Protein AF-A0A7S1KGS0-F1 (afdb_monomer)

Organism: NCBI:txid1169539

InterPro domains:
  IPR005720 Dihydroorotate dehydrogenase, catalytic [PF01180] (182-251)
  IPR013785 Aldolase-type TIM barrel [G3DSA:3.20.20.70] (129-252)
  IPR050074 Dihydroorotate dehydrogenase [PTHR48109] (112-251)

Sequence (252 aa):
SVPPTAAWRTQRRLIATTTVTSADHEWQNKSAMRLGACQWAVLHRHCQIQIRPFSSPPSPPRSPASAQYSPLPRDAVAAMMGPEGLPDKEALEQMEQRARRMSNVWVNRILGLAVGFFSVYTFSTLRDVNSPLYPFVTQMLQKVDPETAHDIVMWAAAHDLLPEDLDKDDPAARVALADGQLRLPNPVGLAAGFDKNAEGPLSFLKMGFGFVEVGSVCPEPQSGNPTPRIFRLGEDAAIVNRCGFNSDGIAK

Mean predicted aligned error: 17.09 Å

Structure (mmCIF, N/CA/C/O backbone):
data_AF-A0A7S1KGS0-F1
#
_entry.id   AF-A0A7S1KGS0-F1
#
loop_
_atom_site.group_PDB
_atom_site.id
_atom_site.type_symbol
_atom_site.label_atom_id
_atom_site.label_alt_id
_atom_site.label_comp_id
_atom_site.label_asym_id
_atom_site.label_entity_id
_atom_site.label_seq_id
_atom_site.pdbx_PDB_ins_code
_atom_site.Cartn_x
_atom_site.Cartn_y
_atom_site.Cartn_z
_atom_site.occupancy
_atom_site.B_iso_or_equiv
_atom_site.auth_seq_id
_atom_site.auth_comp_id
_atom_site.auth_asym_id
_atom_site.auth_atom_id
_atom_site.pdbx_PDB_model_num
ATOM 1 N N . SER A 1 1 ? -1.020 -48.254 5.093 1.00 42.81 1 SER A N 1
ATOM 2 C CA . SER A 1 1 ? 0.435 -48.126 5.309 1.00 42.81 1 SER A CA 1
ATOM 3 C C . SER A 1 1 ? 1.043 -47.272 4.204 1.00 42.81 1 SER A C 1
ATOM 5 O O . SER A 1 1 ? 1.470 -47.795 3.188 1.00 42.81 1 SER A O 1
ATOM 7 N N . VAL A 1 2 ? 1.040 -45.951 4.405 1.00 34.53 2 VAL A N 1
ATOM 8 C CA . VAL A 1 2 ? 1.815 -44.926 3.676 1.00 34.53 2 VAL A CA 1
ATOM 9 C C . VAL A 1 2 ? 2.061 -43.813 4.714 1.00 34.53 2 VAL A C 1
ATOM 11 O O . VAL A 1 2 ? 1.102 -43.458 5.404 1.00 34.53 2 VAL A O 1
ATOM 14 N N . PRO A 1 3 ? 3.298 -43.337 4.944 1.00 38.91 3 PRO A N 1
ATOM 15 C CA . PRO A 1 3 ? 3.599 -42.423 6.050 1.00 38.91 3 PRO A CA 1
ATOM 16 C C . PRO A 1 3 ? 3.188 -40.974 5.724 1.00 38.91 3 PRO A C 1
ATOM 18 O O . PRO A 1 3 ? 3.262 -40.578 4.560 1.00 38.91 3 PRO A O 1
ATOM 21 N N . PRO A 1 4 ? 2.803 -40.150 6.719 1.00 36.25 4 PRO A N 1
ATOM 22 C CA . PRO A 1 4 ? 2.549 -38.735 6.495 1.00 36.25 4 PRO A CA 1
ATOM 23 C C . PRO A 1 4 ? 3.885 -37.984 6.444 1.00 36.25 4 PRO A C 1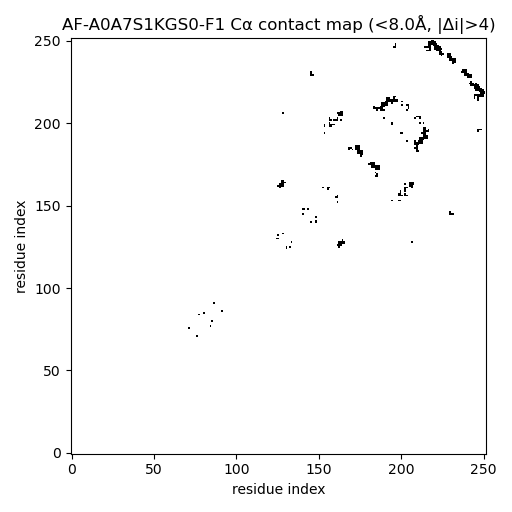
ATOM 25 O O . PRO A 1 4 ? 4.611 -37.886 7.434 1.00 36.25 4 PRO A O 1
ATOM 28 N N . THR A 1 5 ? 4.228 -37.466 5.268 1.00 37.94 5 THR A N 1
ATOM 29 C CA . THR A 1 5 ? 5.364 -36.564 5.080 1.00 37.94 5 THR A CA 1
ATOM 30 C C . THR A 1 5 ? 5.124 -35.250 5.813 1.00 37.94 5 THR A C 1
ATOM 32 O O . THR A 1 5 ? 4.085 -34.605 5.676 1.00 37.94 5 THR A O 1
ATOM 35 N N . ALA A 1 6 ? 6.127 -34.873 6.598 1.00 38.88 6 ALA A N 1
ATOM 36 C CA . ALA A 1 6 ? 6.223 -33.631 7.333 1.00 38.88 6 ALA A CA 1
ATOM 37 C C . ALA A 1 6 ? 6.133 -32.414 6.397 1.00 38.88 6 ALA A C 1
ATOM 39 O O . ALA A 1 6 ? 7.072 -32.118 5.666 1.00 38.88 6 ALA A O 1
ATOM 40 N N . ALA A 1 7 ? 5.014 -31.693 6.460 1.00 32.78 7 ALA A N 1
ATOM 41 C CA . ALA A 1 7 ? 4.847 -30.370 5.858 1.00 32.78 7 ALA A CA 1
ATOM 42 C C . ALA A 1 7 ? 3.856 -29.517 6.674 1.00 32.78 7 ALA A C 1
ATOM 44 O O . ALA A 1 7 ? 2.963 -28.882 6.136 1.00 32.78 7 ALA A O 1
ATOM 45 N N . TRP A 1 8 ? 4.004 -29.525 8.003 1.00 30.36 8 TRP A N 1
ATOM 46 C CA . TRP A 1 8 ? 3.298 -28.617 8.915 1.00 30.36 8 TRP A CA 1
ATOM 47 C C . TRP A 1 8 ? 4.277 -28.093 9.968 1.00 30.36 8 TRP A C 1
ATOM 49 O O . TRP A 1 8 ? 4.266 -28.499 11.127 1.00 30.36 8 TRP A O 1
ATOM 59 N N . ARG A 1 9 ? 5.190 -27.216 9.541 1.00 33.34 9 ARG A N 1
ATOM 60 C CA . ARG A 1 9 ? 6.019 -26.385 10.427 1.00 33.34 9 ARG A CA 1
ATOM 61 C C . ARG A 1 9 ? 6.257 -25.016 9.808 1.00 33.34 9 ARG A C 1
ATOM 63 O O . ARG A 1 9 ? 7.388 -24.648 9.519 1.00 33.34 9 ARG A O 1
ATOM 70 N N . THR A 1 10 ? 5.194 -24.239 9.645 1.00 31.94 10 THR A N 1
ATOM 71 C CA . THR A 1 10 ? 5.288 -22.775 9.736 1.00 31.94 10 THR A CA 1
ATOM 72 C C . THR A 1 10 ? 3.906 -22.234 10.085 1.00 31.94 10 THR A C 1
ATOM 74 O O . THR A 1 10 ? 3.081 -21.963 9.226 1.00 31.94 10 THR A O 1
ATOM 77 N N . GLN A 1 11 ? 3.616 -22.150 11.380 1.00 33.09 11 GLN A N 1
ATOM 78 C CA . GLN A 1 11 ? 2.471 -21.409 11.897 1.00 33.09 11 GLN A CA 1
ATOM 79 C C . GLN A 1 11 ? 3.002 -20.385 12.903 1.00 33.09 11 GLN A C 1
ATOM 81 O O . GLN A 1 11 ? 3.918 -20.701 13.662 1.00 33.09 11 GLN A O 1
ATOM 86 N N . ARG A 1 12 ? 2.324 -19.230 12.950 1.00 31.30 12 ARG A N 1
ATOM 87 C CA . ARG A 1 12 ? 2.366 -18.152 13.960 1.00 31.30 12 ARG A CA 1
ATOM 88 C C . ARG A 1 12 ? 3.246 -16.937 13.640 1.00 31.30 12 ARG A C 1
ATOM 90 O O . ARG A 1 12 ? 4.349 -16.794 14.150 1.00 31.30 12 ARG A O 1
ATOM 97 N N . ARG A 1 13 ? 2.637 -15.976 12.943 1.00 30.59 13 ARG A N 1
ATOM 98 C CA . ARG A 1 13 ? 2.479 -14.591 13.433 1.00 30.59 13 ARG A CA 1
ATOM 99 C C . ARG A 1 13 ? 1.118 -14.067 12.964 1.00 30.59 13 ARG A C 1
ATOM 101 O O . ARG A 1 13 ? 1.009 -13.313 12.011 1.00 30.59 13 ARG A O 1
ATOM 108 N N . LEU A 1 14 ? 0.071 -14.562 13.620 1.00 31.69 14 LEU A N 1
ATOM 109 C CA . LEU A 1 14 ? -1.228 -13.897 13.667 1.00 31.69 14 LEU A CA 1
ATOM 110 C C . LEU A 1 14 ? -1.127 -12.861 14.786 1.00 31.69 14 LEU A C 1
ATOM 112 O O . LEU A 1 14 ? -0.816 -13.220 15.923 1.00 31.69 14 LEU A O 1
ATOM 116 N N . ILE A 1 15 ? -1.333 -11.591 14.449 1.00 32.75 15 ILE A N 1
ATOM 117 C CA . ILE A 1 15 ? -1.472 -10.506 15.419 1.00 32.75 15 ILE A CA 1
ATOM 118 C C . ILE A 1 15 ? -2.832 -10.708 16.088 1.00 32.75 15 ILE A C 1
ATOM 120 O O . ILE A 1 15 ? -3.870 -10.342 15.548 1.00 32.75 15 ILE A O 1
ATOM 124 N N . ALA A 1 16 ? -2.822 -11.376 17.238 1.00 27.53 16 ALA A N 1
ATOM 125 C CA . ALA A 1 16 ? -3.945 -11.395 18.157 1.00 27.53 16 ALA A CA 1
ATOM 126 C C . ALA A 1 16 ? -3.739 -10.255 19.156 1.00 27.53 16 ALA A C 1
ATOM 128 O O . ALA A 1 16 ? -2.865 -10.324 20.020 1.00 27.53 16 ALA A O 1
ATOM 129 N N . THR A 1 17 ? -4.543 -9.202 19.038 1.00 32.47 17 THR A N 1
ATOM 130 C CA . THR A 1 17 ? -4.675 -8.167 20.063 1.00 32.47 17 THR A CA 1
ATOM 131 C C . THR A 1 17 ? -5.255 -8.824 21.312 1.00 32.47 17 THR A C 1
ATOM 133 O O . THR A 1 17 ? -6.442 -9.128 21.358 1.00 32.47 17 THR A O 1
ATOM 136 N N . THR A 1 18 ? -4.419 -9.105 22.311 1.00 29.14 18 THR A N 1
ATOM 137 C CA . THR A 1 18 ? -4.881 -9.566 23.627 1.00 29.14 18 THR A CA 1
ATOM 138 C C . THR A 1 18 ? -4.173 -8.751 24.697 1.00 29.14 18 THR A C 1
ATOM 140 O O . THR A 1 18 ? -2.962 -8.840 24.870 1.00 29.14 18 THR A O 1
ATOM 143 N N . THR A 1 19 ? -4.941 -7.925 25.399 1.00 29.73 19 THR A N 1
ATOM 144 C CA . THR A 1 19 ? -4.549 -7.285 26.655 1.00 29.73 19 THR A CA 1
ATOM 145 C C . THR A 1 19 ? -4.322 -8.360 27.714 1.00 29.73 19 THR A C 1
ATOM 147 O O . THR A 1 19 ? -5.275 -9.047 28.079 1.00 29.73 19 THR A O 1
ATOM 150 N N . VAL A 1 20 ? -3.097 -8.491 28.230 1.00 28.17 20 VAL A N 1
ATOM 151 C CA . VAL A 1 20 ? -2.822 -9.255 29.455 1.00 28.17 20 VAL A CA 1
ATOM 152 C C . VAL A 1 20 ? -1.882 -8.461 30.361 1.00 28.17 20 VAL A C 1
ATOM 154 O O . VAL A 1 20 ? -0.786 -8.060 29.980 1.00 28.17 20 VAL A O 1
ATOM 157 N N . THR A 1 21 ? -2.391 -8.223 31.563 1.00 26.38 21 THR A N 1
ATOM 158 C CA . THR A 1 21 ? -1.764 -7.672 32.762 1.00 26.38 21 THR A CA 1
ATOM 159 C C . THR A 1 21 ? -0.657 -8.573 33.318 1.00 26.38 21 THR A C 1
ATOM 161 O O . THR A 1 21 ? -0.764 -9.791 33.256 1.00 26.38 21 THR A O 1
ATOM 164 N N . SER A 1 22 ? 0.362 -7.927 33.893 1.00 27.50 22 SER A N 1
ATOM 165 C CA . SER A 1 22 ? 1.452 -8.431 34.750 1.00 27.50 22 SER A CA 1
ATOM 166 C C . SER A 1 22 ? 1.415 -9.899 35.209 1.00 27.50 22 SER A C 1
ATOM 168 O O . SER A 1 22 ? 0.473 -10.296 35.892 1.00 27.50 22 SER A O 1
ATOM 170 N N . ALA A 1 23 ? 2.517 -10.625 34.993 1.00 27.97 23 ALA A N 1
ATOM 171 C CA . ALA A 1 23 ? 3.374 -11.186 36.053 1.00 27.97 23 ALA A CA 1
ATOM 172 C C . ALA A 1 23 ? 4.388 -12.199 35.479 1.00 27.97 23 ALA A C 1
ATOM 174 O O . ALA A 1 23 ? 4.046 -13.045 34.662 1.00 27.97 23 ALA A O 1
ATOM 175 N N . ASP A 1 24 ? 5.615 -12.074 35.984 1.00 29.17 24 ASP A N 1
ATOM 176 C CA . ASP A 1 24 ? 6.603 -13.116 36.277 1.00 29.17 24 ASP A CA 1
ATOM 177 C C . ASP A 1 24 ? 7.301 -13.919 35.161 1.00 29.17 24 ASP A C 1
ATOM 179 O O . ASP A 1 24 ? 6.794 -14.868 34.576 1.00 29.17 24 ASP A O 1
ATOM 183 N N . HIS A 1 25 ? 8.569 -13.523 34.996 1.00 28.36 25 HIS A N 1
ATOM 184 C CA . HIS A 1 25 ? 9.787 -14.328 35.141 1.00 28.36 25 HIS A CA 1
ATOM 185 C C . HIS A 1 25 ? 10.006 -15.606 34.301 1.00 28.36 25 HIS A C 1
ATOM 187 O O . HIS A 1 25 ? 9.312 -16.608 34.394 1.00 28.36 25 HIS A O 1
ATOM 193 N N . GLU A 1 26 ? 11.189 -15.582 33.671 1.00 28.91 26 GLU A N 1
ATOM 194 C CA . GLU A 1 26 ? 12.114 -16.714 33.539 1.00 28.91 26 GLU A CA 1
ATOM 195 C C . GLU A 1 26 ? 11.896 -17.684 32.366 1.00 28.91 26 GLU A C 1
ATOM 197 O O . GLU A 1 26 ? 11.358 -18.778 32.493 1.00 28.91 26 GLU A O 1
ATOM 202 N N . TRP A 1 27 ? 12.506 -17.340 31.225 1.00 27.16 27 TRP A N 1
ATOM 203 C CA . TRP A 1 27 ? 13.186 -18.352 30.414 1.00 27.16 27 TRP A CA 1
ATOM 204 C C . TRP A 1 27 ? 14.381 -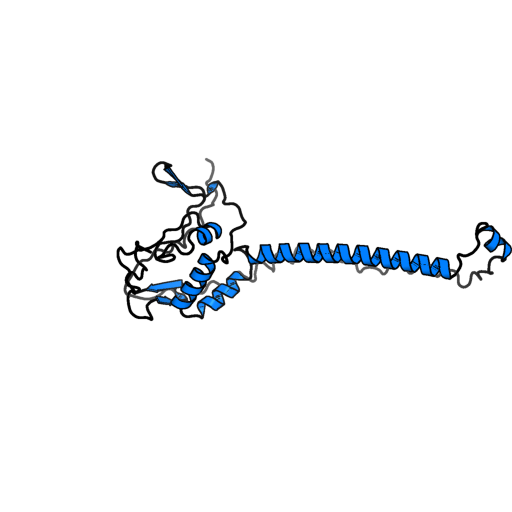17.764 29.656 1.00 27.16 27 TRP A C 1
ATOM 206 O O . TRP A 1 27 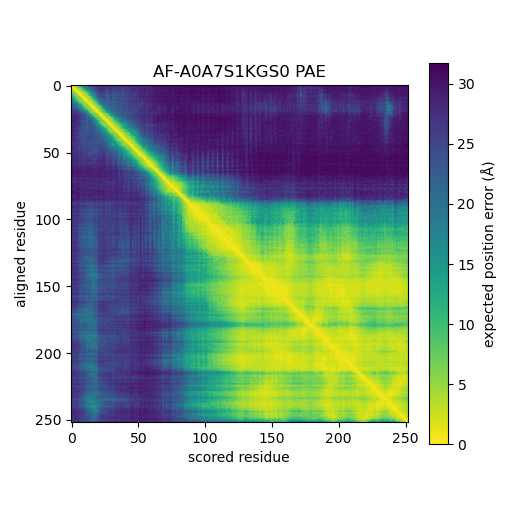? 14.263 -17.159 28.591 1.00 27.16 27 TRP A O 1
ATOM 216 N N . GLN A 1 28 ? 15.572 -17.952 30.224 1.00 30.45 28 GLN A N 1
ATOM 217 C CA . GLN A 1 28 ? 16.818 -17.890 29.471 1.00 30.45 28 GLN A CA 1
ATOM 218 C C . GLN A 1 28 ? 16.893 -19.114 28.550 1.00 30.45 28 GLN A C 1
ATOM 220 O O . GLN A 1 28 ? 16.885 -20.233 29.053 1.00 30.45 28 GLN A O 1
ATOM 225 N N . ASN A 1 29 ? 17.139 -18.933 27.247 1.00 30.59 29 ASN A N 1
ATOM 226 C CA . ASN A 1 29 ? 18.264 -19.660 26.662 1.00 30.59 29 ASN A CA 1
ATOM 227 C C . ASN A 1 29 ? 18.831 -19.043 25.381 1.00 30.59 29 ASN A C 1
ATOM 229 O O . ASN A 1 29 ? 18.153 -18.783 24.390 1.00 30.59 29 ASN A O 1
ATOM 233 N N . LYS A 1 30 ? 20.153 -18.904 25.430 1.00 35.22 30 LYS A N 1
ATOM 234 C CA . LYS A 1 30 ? 21.081 -18.615 24.346 1.00 35.22 30 LYS A CA 1
ATOM 235 C C . LYS A 1 30 ? 21.021 -19.750 23.325 1.00 35.22 30 LYS A C 1
ATOM 237 O O . LYS A 1 30 ? 21.516 -20.832 23.614 1.00 35.22 30 LYS A O 1
ATOM 242 N N . SER A 1 31 ? 20.475 -19.524 22.129 1.00 33.19 31 SER A N 1
ATOM 243 C CA . SER A 1 31 ? 20.636 -20.429 20.971 1.00 33.19 31 SER A CA 1
ATOM 244 C C . SER A 1 31 ? 20.229 -19.752 19.651 1.00 33.19 31 SER A C 1
ATOM 246 O O . SER A 1 31 ? 19.291 -20.183 18.996 1.00 33.19 31 SER A O 1
ATOM 248 N N . ALA A 1 32 ? 20.915 -18.680 19.235 1.00 33.03 32 ALA A N 1
ATOM 249 C CA . ALA A 1 32 ? 20.709 -18.116 17.885 1.00 33.03 32 ALA A CA 1
ATOM 250 C C . ALA A 1 32 ? 21.966 -17.524 17.216 1.00 33.03 32 ALA A C 1
ATOM 252 O O . ALA A 1 32 ? 21.897 -17.007 16.108 1.00 33.03 32 ALA A O 1
ATOM 253 N N . MET A 1 33 ? 23.145 -17.667 17.826 1.00 33.75 33 MET A N 1
ATOM 254 C CA . MET A 1 33 ? 24.430 -17.337 17.198 1.00 33.75 33 MET A CA 1
ATOM 255 C C . MET A 1 33 ? 25.282 -18.601 17.092 1.00 33.75 33 MET A C 1
ATOM 257 O O . MET A 1 33 ? 26.237 -18.772 17.839 1.00 33.75 33 MET A O 1
ATOM 261 N N . ARG A 1 34 ? 24.888 -19.541 16.223 1.00 34.88 34 ARG A N 1
ATOM 262 C CA . ARG A 1 34 ? 25.750 -20.668 15.791 1.00 34.88 34 ARG A CA 1
ATOM 263 C C . ARG A 1 34 ? 25.288 -21.411 14.530 1.00 34.88 34 ARG A C 1
ATOM 265 O O . ARG A 1 34 ? 25.963 -22.346 14.120 1.00 34.88 34 ARG A O 1
ATOM 272 N N . LEU A 1 35 ? 24.210 -20.976 13.867 1.00 37.50 35 LEU A N 1
ATOM 273 C CA . LEU A 1 35 ? 23.725 -21.599 12.623 1.00 37.50 35 LEU A CA 1
ATOM 274 C C . LEU A 1 35 ? 24.059 -20.814 11.340 1.00 37.50 35 LEU A C 1
ATOM 276 O O . LEU A 1 35 ? 23.904 -21.352 10.253 1.00 37.50 35 LEU A O 1
ATOM 280 N N . GLY A 1 36 ? 24.616 -19.600 11.440 1.00 33.88 36 GLY A N 1
ATOM 281 C CA . GLY A 1 36 ? 25.060 -18.819 10.272 1.00 33.88 36 GLY A CA 1
ATOM 282 C C . GLY A 1 36 ? 26.456 -19.172 9.733 1.00 33.88 36 GLY A C 1
ATOM 283 O O . GLY A 1 36 ? 26.812 -18.741 8.644 1.00 33.88 36 GLY A O 1
ATOM 284 N N . ALA A 1 37 ? 27.252 -19.962 10.465 1.00 38.12 37 ALA A N 1
ATOM 285 C CA . ALA A 1 37 ? 28.649 -20.248 10.107 1.00 38.12 37 ALA A CA 1
ATOM 286 C C . ALA A 1 37 ? 28.901 -21.679 9.587 1.00 38.12 37 ALA A C 1
ATOM 288 O O . ALA A 1 37 ? 29.982 -21.958 9.077 1.00 38.12 37 ALA A O 1
ATOM 289 N N . CYS A 1 38 ? 27.926 -22.594 9.676 1.00 35.03 38 CYS A N 1
ATOM 290 C CA . CYS A 1 38 ? 28.106 -23.985 9.227 1.00 35.03 38 CYS A CA 1
ATOM 291 C C . CYS A 1 38 ? 27.598 -24.266 7.803 1.00 35.03 38 CYS A C 1
ATOM 293 O O . CYS A 1 38 ? 28.002 -25.268 7.218 1.00 35.03 38 CYS A O 1
ATOM 295 N N . GLN A 1 39 ? 26.804 -23.378 7.191 1.00 33.66 39 GLN A N 1
ATOM 296 C CA . GLN A 1 39 ? 26.341 -23.571 5.807 1.00 33.66 39 GLN A CA 1
ATOM 297 C C . GLN A 1 39 ? 27.407 -23.201 4.753 1.00 33.66 39 GLN A C 1
ATOM 299 O O . GLN A 1 39 ? 27.341 -23.671 3.622 1.00 33.66 39 GLN A O 1
ATOM 304 N N . TRP A 1 40 ? 28.424 -22.412 5.124 1.00 31.38 40 TRP A N 1
ATOM 305 C CA . TRP A 1 40 ? 29.518 -22.009 4.225 1.00 31.38 40 TRP A CA 1
ATOM 306 C C . TRP A 1 40 ? 30.712 -22.985 4.231 1.00 31.38 40 TRP A C 1
ATOM 308 O O . TRP A 1 40 ? 31.498 -23.018 3.288 1.00 31.38 40 TRP A O 1
ATOM 318 N N . ALA A 1 41 ? 30.836 -23.833 5.259 1.00 37.44 41 ALA A N 1
ATOM 319 C CA . ALA A 1 41 ? 31.976 -24.744 5.422 1.00 37.44 41 ALA A CA 1
ATOM 320 C C . ALA A 1 41 ? 31.807 -26.111 4.723 1.00 37.44 41 ALA A C 1
ATOM 322 O O . ALA A 1 41 ? 32.794 -26.816 4.511 1.00 37.44 41 ALA A O 1
ATOM 323 N N . VAL A 1 42 ? 30.583 -26.494 4.336 1.00 39.47 42 VAL A N 1
ATOM 324 C CA . VAL A 1 42 ? 30.305 -27.802 3.705 1.00 39.47 42 VAL A CA 1
ATOM 325 C C . VAL A 1 42 ? 30.390 -27.745 2.173 1.00 39.47 42 VAL A C 1
ATOM 327 O O . VAL A 1 42 ? 30.737 -28.745 1.548 1.00 39.47 42 VAL A O 1
ATOM 330 N N . LEU A 1 43 ? 30.215 -26.571 1.554 1.00 35.31 43 LEU A N 1
ATOM 331 C CA . LEU A 1 43 ? 30.389 -26.416 0.102 1.00 35.31 43 LEU A CA 1
ATOM 332 C C . LEU A 1 43 ? 31.865 -26.319 -0.335 1.00 35.31 43 LEU A C 1
ATOM 334 O O . LEU A 1 43 ? 32.176 -26.488 -1.510 1.00 35.31 43 LEU A O 1
ATOM 338 N N . HIS A 1 44 ? 32.791 -26.099 0.604 1.00 35.84 44 HIS A N 1
ATOM 339 C CA . HIS A 1 44 ? 34.208 -25.865 0.301 1.00 35.84 44 HIS A CA 1
ATOM 340 C C . HIS A 1 44 ? 35.080 -27.136 0.238 1.00 35.84 44 HIS A C 1
ATOM 342 O O . HIS A 1 44 ? 36.277 -27.036 -0.026 1.00 35.84 44 HIS A O 1
ATOM 348 N N . ARG A 1 45 ? 34.521 -28.339 0.467 1.00 38.59 45 ARG A N 1
ATOM 349 C CA . ARG A 1 45 ? 35.293 -29.604 0.525 1.00 38.59 45 ARG A CA 1
ATOM 350 C C . ARG A 1 45 ? 35.130 -30.564 -0.656 1.00 38.59 45 ARG A C 1
ATOM 352 O O . ARG A 1 45 ? 35.781 -31.600 -0.637 1.00 38.59 45 ARG A O 1
ATOM 359 N N . HIS A 1 46 ? 34.319 -30.250 -1.667 1.00 39.78 46 HIS A N 1
ATOM 360 C CA . HIS A 1 46 ? 34.085 -31.169 -2.799 1.00 39.78 46 HIS A CA 1
ATOM 361 C C . HIS A 1 46 ? 34.367 -30.593 -4.192 1.00 39.78 46 HIS A C 1
ATOM 363 O O . HIS A 1 46 ? 34.112 -31.258 -5.188 1.00 39.78 46 HIS A O 1
ATOM 369 N N . CYS A 1 47 ? 34.983 -29.414 -4.280 1.00 38.50 47 CYS A N 1
ATOM 370 C CA . CYS A 1 47 ? 35.461 -28.870 -5.548 1.00 38.50 47 CYS A CA 1
ATOM 371 C C . CYS A 1 47 ? 36.987 -28.713 -5.519 1.00 38.50 47 CYS A C 1
ATOM 373 O O . CYS A 1 47 ? 37.521 -27.614 -5.620 1.00 38.50 47 CYS A O 1
ATOM 375 N N . GLN A 1 48 ? 37.713 -29.827 -5.365 1.00 37.41 48 GLN A N 1
ATOM 376 C CA . GLN A 1 48 ? 39.090 -29.885 -5.861 1.00 37.41 48 GLN A CA 1
ATOM 377 C C . GLN A 1 48 ? 39.045 -30.075 -7.378 1.00 37.41 48 GLN A C 1
ATOM 379 O O . GLN A 1 48 ? 39.358 -31.136 -7.913 1.00 37.41 48 GLN A O 1
ATOM 384 N N . ILE A 1 49 ? 38.649 -29.017 -8.084 1.00 37.44 49 ILE A N 1
ATOM 385 C CA . ILE A 1 49 ? 39.114 -28.835 -9.452 1.00 37.44 49 ILE A CA 1
ATOM 386 C C . ILE A 1 49 ? 40.614 -28.610 -9.306 1.00 37.44 49 ILE A C 1
ATOM 388 O O . ILE A 1 49 ? 41.050 -27.586 -8.779 1.00 37.44 49 ILE A O 1
ATOM 392 N N . GLN A 1 50 ? 41.404 -29.607 -9.699 1.00 37.62 50 GLN A N 1
ATOM 393 C CA . GLN A 1 50 ? 42.830 -29.427 -9.914 1.00 37.62 50 GLN A CA 1
ATOM 394 C C . GLN A 1 50 ? 42.998 -28.304 -10.938 1.00 37.62 50 GLN A C 1
ATOM 396 O O . GLN A 1 50 ? 42.887 -28.522 -12.144 1.00 37.62 50 GLN A O 1
ATOM 401 N N . ILE A 1 51 ? 43.256 -27.092 -10.454 1.00 34.41 51 ILE A N 1
ATOM 402 C CA . ILE A 1 51 ? 43.781 -26.013 -11.275 1.00 34.41 51 ILE A CA 1
ATOM 403 C C . ILE A 1 51 ? 45.190 -26.469 -11.648 1.00 34.41 51 ILE A C 1
ATOM 405 O O . ILE A 1 51 ? 46.148 -26.270 -10.901 1.00 34.41 51 ILE A O 1
ATOM 409 N N . ARG A 1 52 ? 45.317 -27.158 -12.788 1.00 36.50 52 ARG A N 1
ATOM 410 C CA . ARG A 1 52 ? 46.615 -27.284 -13.445 1.00 36.50 52 ARG A CA 1
ATOM 411 C C . ARG A 1 52 ? 47.108 -25.853 -13.670 1.00 36.50 52 ARG A C 1
ATOM 413 O O . ARG A 1 52 ? 46.317 -25.040 -14.157 1.00 36.50 52 ARG A O 1
ATOM 420 N N . PRO A 1 53 ? 48.357 -25.516 -13.311 1.00 39.69 53 PRO A N 1
ATOM 421 C CA . PRO A 1 53 ? 48.900 -24.216 -13.657 1.00 39.69 53 PRO A CA 1
ATOM 422 C C . PRO A 1 53 ? 48.726 -24.050 -15.163 1.00 39.69 53 PRO A C 1
ATOM 424 O O . PRO A 1 53 ? 49.074 -24.949 -15.931 1.00 39.69 53 PRO A O 1
ATOM 427 N N . PHE A 1 54 ? 48.097 -22.948 -15.561 1.00 38.50 54 PHE A N 1
ATOM 428 C CA . PHE A 1 54 ? 47.949 -22.580 -16.957 1.00 38.50 54 PHE A CA 1
ATOM 429 C C . PHE A 1 54 ? 49.367 -22.425 -17.505 1.00 38.50 54 PHE A C 1
ATOM 431 O O . PHE A 1 54 ? 50.029 -21.417 -17.271 1.00 38.50 54 PHE A O 1
ATOM 438 N N . SER A 1 55 ? 49.884 -23.479 -18.137 1.00 49.41 55 SER A N 1
ATOM 439 C CA . SER A 1 55 ? 51.108 -23.403 -18.913 1.00 49.41 55 SER A CA 1
ATOM 440 C C . SER A 1 55 ? 50.867 -22.320 -19.946 1.00 49.41 55 SER A C 1
ATOM 442 O O . SER A 1 55 ? 49.920 -22.429 -20.730 1.00 49.41 55 SER A O 1
ATOM 444 N N . SER A 1 56 ? 51.674 -21.262 -19.888 1.00 47.91 56 SER A N 1
ATOM 445 C CA . SER A 1 56 ? 51.680 -20.173 -20.855 1.00 47.91 56 SER A CA 1
ATOM 446 C C . SER A 1 56 ? 51.512 -20.760 -22.259 1.00 47.91 56 SER A C 1
ATOM 448 O O . SER A 1 56 ? 52.186 -21.754 -22.558 1.00 47.91 56 SER A O 1
ATOM 450 N N . PRO A 1 57 ? 50.634 -20.209 -23.118 1.00 52.31 57 PRO A N 1
ATOM 451 C CA . PRO A 1 57 ? 50.575 -20.673 -24.495 1.00 52.31 57 PRO A CA 1
ATOM 452 C C . PRO A 1 57 ? 51.995 -20.610 -25.075 1.00 52.31 57 PRO A C 1
ATOM 454 O O . PRO A 1 57 ? 52.730 -19.668 -24.746 1.00 52.31 57 PRO A O 1
ATOM 457 N N . PRO A 1 58 ? 52.421 -21.605 -25.876 1.00 56.34 58 PRO A N 1
ATOM 4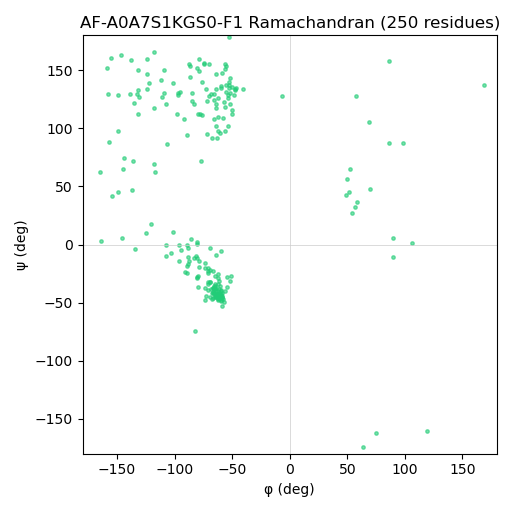58 C CA . PRO A 1 58 ? 53.716 -21.533 -26.527 1.00 56.34 58 PRO A CA 1
ATOM 459 C C . PRO A 1 58 ? 53.786 -20.196 -27.255 1.00 56.34 58 PRO A C 1
ATOM 461 O O . PRO A 1 58 ? 52.839 -19.805 -27.944 1.00 56.34 58 PRO A O 1
ATOM 464 N N . SER A 1 59 ? 54.882 -19.468 -27.045 1.00 54.16 59 SER A N 1
ATOM 465 C CA . SER A 1 59 ? 55.159 -18.248 -27.789 1.00 54.16 59 SER A CA 1
ATOM 466 C C . SER A 1 59 ? 54.941 -18.554 -29.272 1.00 54.16 59 SER A C 1
ATOM 468 O O . SER A 1 59 ? 55.412 -19.602 -29.734 1.00 54.16 59 SER A O 1
ATOM 470 N N . PRO A 1 60 ? 54.227 -17.693 -30.024 1.00 51.31 60 PRO A N 1
ATOM 471 C CA . PRO A 1 60 ? 54.103 -17.896 -31.457 1.00 51.31 60 PRO A CA 1
ATOM 472 C C . PRO A 1 60 ? 55.513 -18.068 -32.033 1.00 51.31 60 PRO A C 1
ATOM 474 O O . PRO A 1 60 ? 56.451 -17.440 -31.515 1.00 51.31 60 PRO A O 1
ATOM 477 N N . PRO A 1 61 ? 55.702 -18.935 -33.046 1.00 57.84 61 PRO A N 1
ATOM 478 C CA . PRO A 1 61 ? 57.010 -19.103 -33.660 1.00 57.84 61 PRO A CA 1
ATOM 479 C C . PRO A 1 61 ? 57.550 -17.712 -33.977 1.00 57.84 61 PRO A C 1
ATOM 481 O O . PRO A 1 61 ? 56.824 -16.888 -34.539 1.00 57.84 61 PRO A O 1
ATOM 484 N N . ARG A 1 62 ? 58.786 -17.418 -33.542 1.00 49.66 62 ARG A N 1
ATOM 485 C CA . ARG A 1 62 ? 59.451 -16.167 -33.917 1.00 49.66 62 ARG A CA 1
ATOM 486 C C . ARG A 1 62 ? 59.333 -16.073 -35.429 1.00 49.66 62 ARG A C 1
ATOM 488 O O . ARG A 1 62 ? 59.899 -16.909 -36.132 1.00 49.66 62 ARG A O 1
ATOM 495 N N . SER A 1 63 ? 58.545 -15.102 -35.891 1.00 51.16 63 SER A N 1
ATOM 496 C CA . SER A 1 63 ? 58.429 -14.786 -37.309 1.00 51.16 63 SER A CA 1
ATOM 497 C C . SER A 1 63 ? 59.851 -14.708 -37.862 1.00 51.16 63 SER A C 1
ATOM 499 O O . SER A 1 63 ? 60.699 -14.129 -37.167 1.00 51.16 63 SER A O 1
ATOM 501 N N . PRO A 1 64 ? 60.162 -15.334 -39.013 1.00 52.03 64 PRO A N 1
ATOM 502 C CA . PRO A 1 64 ? 61.505 -15.288 -39.562 1.00 52.03 64 PRO A CA 1
ATOM 503 C C . PRO A 1 64 ? 61.945 -13.828 -39.596 1.00 52.03 64 PRO A C 1
ATOM 505 O O . PRO A 1 64 ? 61.314 -12.981 -40.232 1.00 52.03 64 PRO A O 1
ATOM 508 N N . ALA A 1 65 ? 62.980 -13.534 -38.807 1.00 51.16 65 ALA A N 1
ATOM 509 C CA . ALA A 1 65 ? 63.599 -12.229 -38.777 1.00 51.16 65 ALA A CA 1
ATOM 510 C C . ALA A 1 65 ? 63.937 -11.866 -40.225 1.00 51.16 65 ALA A C 1
ATOM 512 O O . ALA A 1 65 ? 64.628 -12.616 -40.913 1.00 51.16 65 ALA A O 1
ATOM 513 N N . SER A 1 66 ? 63.378 -10.747 -40.685 1.00 52.66 66 SER A N 1
ATOM 514 C CA . SER A 1 66 ? 63.635 -10.160 -41.997 1.00 52.66 66 SER A CA 1
ATOM 515 C C . SER A 1 66 ? 63.475 -11.113 -43.189 1.00 52.66 66 SER A C 1
ATOM 517 O O . SER A 1 66 ? 64.408 -11.301 -43.965 1.00 52.66 66 SER A O 1
ATOM 519 N N . ALA A 1 67 ? 62.261 -11.604 -43.446 1.00 49.16 67 ALA A N 1
ATOM 520 C CA . ALA A 1 67 ? 61.840 -11.574 -44.843 1.00 49.16 67 ALA A CA 1
ATOM 521 C C . ALA A 1 67 ? 61.797 -10.088 -45.224 1.00 49.16 67 ALA A C 1
ATOM 523 O O . ALA A 1 67 ? 60.873 -9.373 -44.834 1.00 49.16 67 ALA A O 1
ATOM 524 N N . GLN A 1 68 ? 62.866 -9.593 -45.857 1.00 49.88 68 GLN A N 1
ATOM 525 C CA . GLN A 1 68 ? 62.848 -8.294 -46.515 1.00 49.88 68 GLN A CA 1
ATOM 526 C C . GLN A 1 68 ? 61.650 -8.329 -47.459 1.00 49.88 68 GLN A C 1
ATOM 528 O O . GLN A 1 68 ? 61.698 -8.968 -48.506 1.00 49.88 68 GLN A O 1
ATOM 533 N N . TYR A 1 69 ? 60.551 -7.691 -47.061 1.00 49.03 69 TYR A N 1
ATOM 534 C CA . TYR A 1 69 ? 59.516 -7.320 -48.004 1.00 49.03 69 TYR A CA 1
ATOM 535 C C . TYR A 1 69 ? 60.187 -6.333 -48.951 1.00 49.03 69 TYR A C 1
ATOM 537 O O . TYR A 1 69 ? 60.280 -5.139 -48.667 1.00 49.03 69 TYR A O 1
ATOM 545 N N . SER A 1 70 ? 60.736 -6.843 -50.052 1.00 57.88 70 SER A N 1
ATOM 546 C CA . SER A 1 70 ? 60.998 -6.005 -51.206 1.00 57.88 70 SER A CA 1
ATOM 547 C C . SER A 1 70 ? 59.645 -5.402 -51.576 1.00 57.88 70 SER A C 1
ATOM 549 O O . SER A 1 70 ? 58.685 -6.164 -51.742 1.00 57.88 70 SER A O 1
ATOM 551 N N . PRO A 1 71 ? 59.513 -4.065 -51.622 1.00 64.69 71 PRO A N 1
ATOM 552 C CA . PRO A 1 71 ? 58.261 -3.463 -52.043 1.00 64.69 71 PRO A CA 1
ATOM 553 C C . PRO A 1 71 ? 57.902 -4.062 -53.402 1.00 64.69 71 PRO A C 1
ATOM 555 O O . PRO A 1 71 ? 58.754 -4.126 -54.291 1.00 64.69 71 PRO A O 1
ATOM 558 N N . LEU A 1 72 ? 56.669 -4.562 -53.529 1.00 66.31 72 LEU A N 1
ATOM 559 C CA . LEU A 1 72 ? 56.169 -5.062 -54.805 1.00 66.31 72 LEU A CA 1
ATOM 560 C C . LEU A 1 72 ? 56.428 -3.986 -55.874 1.00 66.31 72 LEU A C 1
ATOM 562 O O . LEU A 1 72 ? 56.209 -2.800 -55.592 1.00 66.31 72 LEU A O 1
ATOM 566 N N . PRO A 1 73 ? 56.918 -4.361 -57.071 1.00 71.62 73 PRO A N 1
ATOM 567 C CA . PRO A 1 73 ? 57.125 -3.403 -58.149 1.00 71.62 73 PRO A CA 1
ATOM 568 C C . PRO A 1 73 ? 55.826 -2.625 -58.377 1.00 71.62 73 PRO A C 1
ATOM 570 O O . PRO A 1 73 ? 54.736 -3.203 -58.317 1.00 71.62 73 PRO A O 1
ATOM 573 N N . ARG A 1 74 ? 55.933 -1.302 -58.569 1.00 62.94 74 ARG A N 1
ATOM 574 C CA . ARG A 1 74 ? 54.774 -0.386 -58.626 1.00 62.94 74 ARG A CA 1
ATOM 575 C C . ARG A 1 74 ? 53.718 -0.858 -59.626 1.00 62.94 74 ARG A C 1
ATOM 577 O O . ARG A 1 74 ? 52.531 -0.683 -59.393 1.00 62.94 74 ARG A O 1
ATOM 584 N N . ASP A 1 75 ? 54.170 -1.513 -60.679 1.00 68.56 75 ASP A N 1
ATOM 585 C CA . ASP A 1 75 ? 53.409 -2.078 -61.784 1.00 68.56 75 ASP A CA 1
ATOM 586 C C . ASP A 1 75 ? 52.522 -3.251 -61.328 1.00 68.56 75 ASP A C 1
ATOM 588 O O . ASP A 1 75 ? 51.378 -3.366 -61.756 1.00 68.56 75 ASP A O 1
ATOM 592 N N . ALA A 1 76 ? 52.999 -4.082 -60.395 1.00 67.44 76 ALA A N 1
ATOM 593 C CA . ALA A 1 76 ? 52.212 -5.162 -59.798 1.00 67.44 76 ALA A CA 1
ATOM 594 C C . ALA A 1 76 ? 51.161 -4.625 -58.813 1.00 67.44 76 ALA A C 1
ATOM 596 O O . ALA A 1 76 ? 50.035 -5.117 -58.778 1.00 67.44 76 ALA A O 1
ATOM 597 N N . VAL A 1 77 ? 51.502 -3.578 -58.052 1.00 63.94 77 VAL A N 1
ATOM 598 C CA . VAL A 1 77 ? 50.549 -2.878 -57.170 1.00 63.94 77 VAL A CA 1
ATOM 599 C C . VAL A 1 77 ? 49.461 -2.184 -57.998 1.00 63.94 77 VAL A C 1
ATOM 601 O O . VAL A 1 77 ? 48.284 -2.272 -57.661 1.00 63.94 77 VAL A O 1
ATOM 604 N N . ALA A 1 78 ? 49.838 -1.557 -59.113 1.00 62.56 78 ALA A N 1
ATOM 605 C CA . ALA A 1 78 ? 48.926 -0.909 -60.051 1.00 62.56 78 ALA A CA 1
ATOM 606 C C . ALA A 1 78 ? 48.073 -1.896 -60.868 1.00 62.56 78 ALA A C 1
ATOM 608 O O . ALA A 1 78 ? 47.004 -1.517 -61.320 1.00 62.56 78 ALA A O 1
ATOM 609 N N . ALA A 1 79 ? 48.513 -3.145 -61.055 1.00 65.44 79 ALA A N 1
ATOM 610 C CA . ALA A 1 79 ? 47.707 -4.199 -61.679 1.00 65.44 79 ALA A CA 1
ATOM 611 C C . ALA A 1 79 ? 46.711 -4.847 -60.698 1.00 65.44 79 ALA A C 1
ATOM 613 O O . ALA A 1 79 ? 45.664 -5.341 -61.114 1.00 65.44 79 ALA A O 1
ATOM 614 N N . MET A 1 80 ? 47.038 -4.864 -59.400 1.00 60.91 80 MET A N 1
ATOM 615 C CA . MET A 1 80 ? 46.153 -5.361 -58.338 1.00 60.91 80 MET A CA 1
ATOM 616 C C . MET A 1 80 ? 45.081 -4.348 -57.937 1.00 60.91 80 MET A C 1
ATOM 618 O O . MET A 1 80 ? 43.954 -4.734 -57.628 1.00 60.91 80 MET A O 1
ATOM 622 N N . MET A 1 81 ? 45.418 -3.059 -57.926 1.00 58.88 81 MET A N 1
ATOM 623 C CA . MET A 1 81 ? 44.428 -1.997 -57.794 1.00 58.88 81 MET A CA 1
ATOM 624 C C . MET A 1 81 ? 43.770 -1.826 -59.160 1.00 58.88 81 MET A C 1
ATOM 626 O O . MET A 1 81 ? 44.439 -1.451 -60.112 1.00 58.88 81 MET A O 1
ATOM 630 N N . GLY A 1 82 ? 42.485 -2.170 -59.279 1.00 63.78 82 GLY A N 1
ATOM 631 C CA . GLY A 1 82 ? 41.731 -2.033 -60.529 1.00 63.78 82 GLY A CA 1
ATOM 632 C C . GLY A 1 82 ? 41.803 -0.617 -61.137 1.00 63.78 82 GLY A C 1
ATOM 633 O O . GLY A 1 82 ? 42.384 0.293 -60.546 1.00 63.78 82 GLY A O 1
ATOM 634 N N . PRO A 1 83 ? 41.175 -0.386 -62.303 1.00 60.94 83 PRO A N 1
ATOM 635 C CA . PRO A 1 83 ? 41.369 0.823 -63.118 1.00 60.94 83 PRO A CA 1
ATOM 636 C C . PRO A 1 83 ? 41.030 2.165 -62.437 1.00 60.94 83 PRO A C 1
ATOM 638 O O . PRO A 1 83 ? 41.280 3.210 -63.027 1.00 60.94 83 PRO A O 1
ATOM 641 N N . GLU A 1 84 ? 40.481 2.159 -61.221 1.00 61.69 84 GLU A N 1
ATOM 642 C CA . GLU A 1 84 ? 40.039 3.358 -60.501 1.00 61.69 84 GLU A CA 1
ATOM 643 C C . GLU A 1 84 ? 41.065 3.963 -59.524 1.00 61.69 84 GLU A C 1
ATOM 645 O O . GLU A 1 84 ? 40.826 5.046 -59.000 1.00 61.69 84 GLU A O 1
ATOM 650 N N . GLY A 1 85 ? 42.234 3.350 -59.308 1.00 64.69 85 GLY A N 1
ATOM 651 C CA . GLY A 1 85 ? 43.256 3.932 -58.423 1.00 64.69 85 GLY A CA 1
ATOM 652 C C . GLY A 1 85 ? 42.815 4.063 -56.951 1.00 64.69 85 GLY A C 1
ATOM 653 O O . GLY A 1 85 ? 41.779 3.549 -56.535 1.00 64.69 85 GLY A O 1
ATOM 654 N N . LEU A 1 86 ? 43.651 4.690 -56.116 1.00 68.12 86 LEU A N 1
ATOM 655 C CA . LEU A 1 86 ? 43.320 4.934 -54.705 1.00 68.12 86 LEU A CA 1
ATOM 656 C C . LEU A 1 86 ? 42.252 6.047 -54.636 1.00 68.12 86 LEU A C 1
ATOM 658 O O . LEU A 1 86 ? 42.451 7.064 -55.299 1.00 68.12 86 LEU A O 1
ATOM 662 N N . PRO A 1 87 ? 41.168 5.910 -53.849 1.00 70.38 87 PRO A N 1
ATOM 663 C CA . PRO A 1 87 ? 40.154 6.956 -53.735 1.00 70.38 87 PRO A CA 1
ATOM 664 C C . PRO A 1 87 ? 40.770 8.296 -53.316 1.00 70.38 87 PRO A C 1
ATOM 666 O O . PRO A 1 87 ? 41.606 8.347 -52.407 1.00 70.38 87 PRO A O 1
ATOM 669 N N . ASP A 1 88 ? 40.329 9.376 -53.963 1.00 81.81 88 ASP A N 1
ATOM 670 C CA . ASP A 1 88 ? 40.762 10.734 -53.635 1.00 81.81 88 ASP A CA 1
ATOM 671 C C . ASP A 1 88 ? 40.488 11.063 -52.160 1.00 81.81 88 ASP A C 1
ATOM 673 O O . ASP A 1 88 ? 39.541 10.562 -51.545 1.00 81.81 88 ASP A O 1
ATOM 677 N N . LYS A 1 89 ? 41.311 11.939 -51.571 1.00 83.00 89 LYS A N 1
ATOM 678 C CA . LYS A 1 89 ? 41.209 12.306 -50.146 1.00 83.00 89 LYS A CA 1
ATOM 679 C C . LYS A 1 89 ? 39.816 12.812 -49.765 1.00 83.00 89 LYS A C 1
ATOM 681 O O . LYS A 1 89 ? 39.320 12.468 -48.698 1.00 83.00 89 LYS A O 1
ATOM 686 N N . GLU A 1 90 ? 39.165 13.553 -50.659 1.00 87.06 90 GLU A N 1
ATOM 687 C CA . GLU A 1 90 ? 37.791 14.026 -50.463 1.00 87.06 90 GLU A CA 1
ATOM 688 C C . GLU A 1 90 ? 36.784 12.868 -50.405 1.00 87.06 90 GLU A C 1
ATO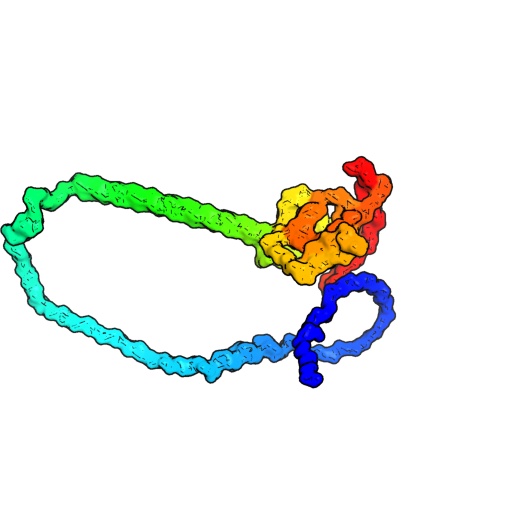M 690 O O . GLU A 1 90 ? 35.866 12.887 -49.585 1.00 87.06 90 GLU A O 1
ATOM 695 N N . ALA A 1 91 ? 36.968 11.826 -51.222 1.00 83.00 91 ALA A N 1
ATOM 696 C CA . ALA A 1 91 ? 36.124 10.635 -51.192 1.00 83.00 91 ALA A CA 1
ATOM 697 C C . ALA A 1 91 ? 36.310 9.853 -49.880 1.00 83.00 91 ALA A C 1
ATOM 699 O O . ALA A 1 91 ? 35.323 9.426 -49.277 1.00 83.00 91 ALA A O 1
ATOM 700 N N . LEU A 1 92 ? 37.550 9.728 -49.388 1.00 85.75 92 LEU A N 1
ATOM 701 C CA . LEU A 1 92 ? 37.841 9.122 -48.083 1.00 85.75 92 LEU A CA 1
ATOM 702 C C . LEU A 1 92 ? 37.210 9.918 -46.928 1.00 85.75 92 LEU A C 1
ATOM 704 O O . LEU A 1 92 ? 36.549 9.328 -46.072 1.00 85.75 92 LEU A O 1
ATOM 708 N N . GLU A 1 93 ? 37.329 11.248 -46.930 1.00 90.44 93 GLU A N 1
ATOM 709 C CA . GLU A 1 93 ? 36.697 12.112 -45.924 1.00 90.44 93 GLU A CA 1
ATOM 710 C C . GLU A 1 93 ? 35.166 12.006 -45.957 1.00 90.44 93 GLU A C 1
ATOM 712 O O . GLU A 1 93 ? 34.529 11.898 -44.907 1.00 90.44 93 GLU A O 1
ATOM 717 N N . GLN A 1 94 ? 34.554 11.959 -47.143 1.00 88.69 94 GLN A N 1
ATOM 718 C CA . GLN A 1 94 ? 33.109 11.756 -47.287 1.00 88.69 94 GLN A CA 1
ATOM 719 C C . GLN A 1 94 ? 32.661 10.383 -46.771 1.00 88.69 94 GLN A C 1
ATOM 721 O O . GLN A 1 94 ? 31.610 10.274 -46.128 1.00 88.69 94 GLN A O 1
ATOM 726 N N . MET A 1 95 ? 33.438 9.327 -47.023 1.00 85.69 95 MET A N 1
ATOM 727 C CA . MET A 1 95 ? 33.171 7.988 -46.494 1.00 85.69 95 MET A CA 1
ATOM 728 C C . MET A 1 95 ? 33.266 7.967 -44.967 1.00 85.69 95 MET A C 1
ATOM 730 O O . MET A 1 95 ? 32.359 7.448 -44.312 1.00 85.69 95 MET A O 1
ATOM 734 N N . GLU A 1 96 ? 34.293 8.590 -44.385 1.00 90.88 96 GLU A N 1
ATOM 735 C CA . GLU A 1 96 ? 34.419 8.732 -42.934 1.00 90.88 96 GLU A CA 1
ATOM 736 C C . GLU A 1 96 ? 33.268 9.541 -42.332 1.00 90.88 96 GLU A C 1
ATOM 738 O O . GLU A 1 96 ? 32.714 9.151 -41.305 1.00 90.88 96 GLU A O 1
ATOM 743 N N . GLN A 1 97 ? 32.861 10.645 -42.960 1.00 90.62 97 GLN A N 1
ATOM 744 C CA . GLN A 1 97 ? 31.727 11.451 -42.504 1.00 90.62 97 GLN A CA 1
ATOM 745 C C . GLN A 1 97 ? 30.417 10.655 -42.539 1.00 90.62 97 GLN A C 1
ATOM 747 O O . GLN A 1 97 ? 29.644 10.702 -41.578 1.00 90.62 97 GLN A O 1
ATOM 752 N N . ARG A 1 98 ? 30.171 9.873 -43.600 1.00 88.19 98 ARG A N 1
ATOM 753 C CA . ARG A 1 98 ? 29.016 8.960 -43.685 1.00 88.19 98 ARG A CA 1
ATOM 754 C C . ARG A 1 98 ? 29.075 7.887 -42.603 1.00 88.19 98 ARG A C 1
ATOM 756 O O . ARG A 1 98 ? 28.066 7.661 -41.937 1.00 88.19 98 ARG A O 1
ATOM 763 N N . ALA A 1 99 ? 30.239 7.282 -42.378 1.00 88.44 99 ALA A N 1
ATOM 764 C CA . ALA A 1 99 ? 30.438 6.279 -41.336 1.00 88.44 99 ALA A CA 1
ATOM 765 C C . ALA A 1 99 ? 30.212 6.861 -39.930 1.00 88.44 99 ALA A C 1
ATOM 767 O O . ALA A 1 99 ? 29.490 6.261 -39.136 1.00 88.44 99 ALA A O 1
ATOM 768 N N . ARG A 1 100 ? 30.733 8.061 -39.634 1.00 90.31 100 ARG A N 1
ATOM 769 C CA . ARG A 1 100 ? 30.502 8.777 -38.364 1.00 90.31 100 ARG A CA 1
ATOM 770 C C . ARG A 1 100 ? 29.034 9.149 -38.183 1.00 90.31 100 ARG A C 1
ATOM 772 O O . ARG A 1 100 ? 28.489 8.932 -37.108 1.00 90.31 100 ARG A O 1
ATOM 779 N N . ARG A 1 101 ? 28.362 9.653 -39.225 1.00 91.06 101 ARG A N 1
ATOM 780 C CA . ARG A 1 101 ? 26.925 9.973 -39.178 1.00 91.06 101 ARG A CA 1
ATOM 781 C C . ARG A 1 101 ? 26.091 8.726 -38.903 1.00 91.06 101 ARG A C 1
ATOM 783 O O . ARG A 1 101 ? 25.219 8.765 -38.042 1.00 91.06 101 ARG A O 1
ATOM 790 N N . MET A 1 102 ? 26.380 7.628 -39.598 1.00 89.69 102 MET A N 1
ATOM 791 C CA . MET A 1 102 ? 25.727 6.342 -39.362 1.00 89.69 102 MET A CA 1
ATOM 792 C C . MET A 1 102 ? 25.999 5.837 -37.943 1.00 89.69 102 MET A C 1
ATOM 794 O O . MET A 1 102 ? 25.055 5.469 -37.251 1.00 89.69 102 MET A O 1
ATOM 798 N N . SER A 1 103 ? 27.250 5.890 -37.480 1.00 91.81 103 SER A N 1
ATOM 799 C CA . SER A 1 103 ? 27.632 5.525 -36.111 1.00 91.81 103 SER A CA 1
ATOM 800 C C . SER A 1 103 ? 26.857 6.340 -35.076 1.00 91.81 103 SER A C 1
ATOM 802 O O . SER A 1 103 ? 26.209 5.761 -34.215 1.00 91.81 103 SER A O 1
ATOM 804 N N . ASN A 1 104 ? 26.796 7.667 -35.217 1.00 92.69 104 ASN A N 1
ATOM 805 C CA . ASN A 1 104 ? 26.046 8.536 -34.308 1.00 92.69 104 ASN A CA 1
ATOM 806 C C . ASN A 1 104 ? 24.542 8.223 -34.306 1.00 92.69 104 ASN A C 1
ATOM 808 O O . ASN A 1 104 ? 23.916 8.245 -33.249 1.00 92.69 104 ASN A O 1
ATOM 812 N N . VAL A 1 105 ? 23.950 7.903 -35.464 1.00 91.75 105 VAL A N 1
ATOM 813 C CA . VAL A 1 105 ? 22.545 7.467 -35.544 1.00 91.75 105 VAL A CA 1
ATOM 814 C C . VAL A 1 105 ? 22.340 6.167 -34.765 1.00 91.75 105 VAL A C 1
ATOM 816 O O . VAL A 1 105 ? 21.414 6.084 -33.960 1.00 91.75 105 VAL A O 1
ATOM 819 N N . TRP A 1 106 ? 23.202 5.169 -34.955 1.00 92.88 106 TRP A N 1
ATOM 820 C CA . TRP A 1 106 ? 23.124 3.902 -34.224 1.00 92.88 106 TRP A CA 1
ATOM 821 C C . TRP A 1 106 ? 23.359 4.079 -32.722 1.00 92.88 106 TRP A C 1
ATOM 823 O O . TRP A 1 106 ? 22.577 3.566 -31.925 1.00 92.88 106 TRP A O 1
ATOM 833 N N . VAL A 1 107 ? 24.367 4.861 -32.333 1.00 93.56 107 VAL A N 1
ATOM 834 C CA . VAL A 1 107 ? 24.680 5.186 -30.935 1.00 93.56 107 VAL A CA 1
ATOM 835 C C . VAL A 1 107 ? 23.499 5.882 -30.266 1.00 93.56 107 VAL A C 1
ATOM 837 O O . VAL A 1 107 ? 23.061 5.433 -29.213 1.00 93.56 107 VAL A O 1
ATOM 840 N N . ASN A 1 108 ? 22.916 6.910 -30.888 1.00 94.31 108 ASN A N 1
ATOM 841 C CA . ASN A 1 108 ? 21.768 7.620 -30.321 1.00 94.31 108 ASN A CA 1
ATOM 842 C C . ASN A 1 108 ? 20.528 6.725 -30.203 1.00 94.31 108 ASN A C 1
ATOM 844 O O . ASN A 1 108 ? 19.766 6.862 -29.249 1.00 94.31 108 ASN A O 1
ATOM 848 N N . ARG A 1 109 ? 20.322 5.784 -31.134 1.00 94.25 109 ARG A N 1
ATOM 849 C CA . ARG A 1 109 ? 19.223 4.812 -31.036 1.00 94.25 109 ARG A CA 1
ATOM 850 C C . ARG A 1 109 ? 19.436 3.810 -29.911 1.00 94.25 109 ARG A C 1
ATOM 852 O O . ARG A 1 109 ? 18.506 3.572 -29.150 1.00 94.25 109 ARG A O 1
ATOM 859 N N . ILE A 1 110 ? 20.641 3.259 -29.783 1.00 96.12 110 ILE A N 1
ATOM 860 C CA . ILE A 1 110 ? 20.984 2.345 -28.686 1.00 96.12 110 ILE A CA 1
ATOM 861 C C . ILE A 1 110 ? 20.862 3.072 -27.349 1.00 96.12 110 ILE A C 1
ATOM 863 O O . ILE A 1 110 ? 20.248 2.543 -26.429 1.00 96.12 110 ILE A O 1
ATOM 867 N N . LEU A 1 111 ? 21.372 4.301 -27.257 1.00 96.12 111 LEU A N 1
ATOM 868 C CA . LEU A 1 111 ? 21.257 5.126 -26.061 1.00 96.12 111 LEU A CA 1
ATOM 869 C C . LEU A 1 111 ? 19.792 5.411 -25.721 1.00 96.12 111 LEU A C 1
ATOM 871 O O . LEU A 1 111 ? 19.392 5.234 -24.577 1.00 96.12 111 LEU A O 1
ATOM 875 N N . GLY A 1 112 ? 18.975 5.786 -26.708 1.00 95.25 112 GLY A N 1
ATOM 876 C CA . GLY A 1 112 ? 17.544 6.012 -26.512 1.00 95.25 112 GLY A CA 1
ATOM 877 C C . GLY A 1 112 ? 16.809 4.765 -26.015 1.00 95.25 112 GLY A C 1
ATOM 878 O O . GLY A 1 112 ? 16.008 4.856 -25.088 1.00 95.25 112 GLY A O 1
ATOM 879 N N . LEU A 1 113 ? 17.117 3.591 -26.573 1.00 96.19 113 LEU A N 1
ATOM 880 C CA . LEU A 1 113 ? 16.549 2.319 -26.118 1.00 96.19 113 LEU A CA 1
ATOM 881 C C . LEU A 1 113 ? 17.021 1.947 -24.710 1.00 96.19 113 LEU A C 1
ATOM 883 O O . LEU A 1 113 ? 16.212 1.509 -23.898 1.00 96.19 113 LEU A O 1
ATOM 887 N N . ALA A 1 114 ? 18.304 2.146 -24.405 1.00 95.25 114 ALA A N 1
ATOM 888 C CA . ALA A 1 114 ? 18.865 1.875 -23.087 1.00 95.25 114 ALA A CA 1
ATOM 889 C C . ALA A 1 114 ? 18.242 2.781 -22.019 1.00 95.25 114 ALA A C 1
ATOM 891 O O . ALA A 1 114 ? 17.844 2.291 -20.966 1.00 95.25 114 ALA A O 1
ATOM 892 N N . VAL A 1 115 ? 18.093 4.078 -22.309 1.00 96.19 115 VAL A N 1
ATOM 893 C CA . VAL A 1 115 ? 17.410 5.030 -21.425 1.00 96.19 115 VAL A CA 1
ATOM 894 C C . VAL A 1 115 ? 15.949 4.634 -21.247 1.00 96.19 115 VAL A C 1
ATOM 896 O O . VAL A 1 115 ? 15.490 4.566 -20.116 1.00 96.19 115 VAL A O 1
ATOM 899 N N . GLY A 1 116 ? 15.234 4.298 -22.324 1.00 95.31 116 GLY A N 1
ATOM 900 C CA . GLY A 1 116 ? 13.841 3.854 -22.234 1.00 95.31 116 GLY A CA 1
ATOM 901 C C . GLY A 1 116 ? 13.671 2.593 -21.381 1.00 95.31 116 GLY A C 1
ATOM 902 O O . GLY A 1 116 ? 12.831 2.566 -20.485 1.00 95.31 116 GLY A O 1
ATOM 903 N N . PHE A 1 117 ? 14.500 1.570 -21.608 1.00 94.38 117 PHE A N 1
ATOM 904 C CA . PHE A 1 117 ? 14.481 0.338 -20.817 1.00 94.38 117 PHE A CA 1
ATOM 905 C C . PHE A 1 117 ? 14.826 0.604 -19.350 1.00 94.38 117 PHE A C 1
ATOM 907 O O . PHE A 1 117 ? 14.141 0.106 -18.462 1.00 94.38 117 PHE A O 1
ATOM 914 N N . PHE A 1 118 ? 15.843 1.430 -19.092 1.00 93.94 118 PHE A N 1
ATOM 915 C CA . PHE A 1 118 ? 16.219 1.826 -17.741 1.00 93.94 118 PHE A CA 1
ATOM 916 C C . PHE A 1 118 ? 15.082 2.575 -17.041 1.00 93.94 118 PHE A C 1
ATOM 918 O O . PHE A 1 118 ? 14.736 2.221 -15.924 1.00 93.94 118 PHE A O 1
ATOM 925 N N . SER A 1 119 ? 14.441 3.543 -17.702 1.00 91.75 119 SER A N 1
ATOM 926 C CA . SER A 1 119 ? 13.308 4.282 -17.139 1.00 91.75 119 SER A CA 1
ATOM 927 C C . SER A 1 119 ? 12.134 3.372 -16.789 1.00 91.75 119 SER A C 1
ATOM 929 O O . SER A 1 119 ? 11.586 3.496 -15.698 1.00 91.75 119 SER A O 1
ATOM 931 N N . VAL A 1 120 ? 11.765 2.439 -17.673 1.00 90.88 120 VAL A N 1
ATOM 932 C CA . VAL A 1 120 ? 10.691 1.468 -17.404 1.00 90.88 120 VAL A CA 1
ATOM 933 C C . VAL A 1 120 ? 11.076 0.534 -16.261 1.00 90.88 120 VAL A C 1
ATOM 935 O O . VAL A 1 120 ? 10.275 0.333 -15.353 1.00 90.88 120 VAL A O 1
ATOM 938 N N . TYR A 1 121 ? 12.304 0.010 -16.267 1.00 89.38 121 TYR A N 1
ATOM 939 C CA . TYR A 1 121 ? 12.807 -0.844 -15.196 1.00 89.38 121 TYR A CA 1
ATOM 940 C C . TYR A 1 121 ? 12.774 -0.109 -13.855 1.00 89.38 121 TYR A C 1
ATOM 942 O O . TYR A 1 121 ? 12.129 -0.579 -12.924 1.00 89.38 121 TYR A O 1
ATOM 950 N N . THR A 1 122 ? 13.360 1.088 -13.770 1.00 87.75 122 THR A N 1
ATOM 951 C CA . THR A 1 122 ? 13.347 1.898 -12.549 1.00 87.75 122 THR A CA 1
ATOM 952 C C . THR A 1 122 ? 11.921 2.197 -12.100 1.00 87.75 122 THR A C 1
ATOM 954 O O . THR A 1 122 ? 11.607 1.968 -10.938 1.00 87.75 122 THR A O 1
ATOM 957 N N . PHE A 1 123 ? 11.035 2.627 -13.002 1.00 87.56 123 PHE A N 1
ATOM 958 C CA . PHE A 1 123 ? 9.633 2.883 -12.670 1.00 87.56 123 PHE A CA 1
ATOM 959 C C . PHE A 1 123 ? 8.933 1.633 -12.120 1.00 87.56 123 PHE A C 1
ATOM 961 O O . PHE A 1 123 ? 8.296 1.709 -11.075 1.00 87.56 123 PHE A O 1
ATOM 968 N N . SER A 1 124 ? 9.114 0.473 -12.757 1.00 85.19 124 SER A N 1
ATOM 969 C CA . SER A 1 124 ? 8.542 -0.791 -12.277 1.00 85.19 124 SER A CA 1
ATOM 970 C C . SER A 1 124 ? 9.088 -1.185 -10.902 1.00 85.19 124 SER A C 1
ATOM 972 O O . SER A 1 124 ? 8.312 -1.465 -9.999 1.00 85.19 124 SER A O 1
ATOM 974 N N . THR A 1 125 ? 10.403 -1.082 -10.686 1.00 85.88 125 THR A N 1
ATOM 975 C CA . THR A 1 125 ? 11.031 -1.394 -9.392 1.00 85.88 125 THR A CA 1
ATOM 976 C C . THR A 1 125 ? 10.696 -0.395 -8.293 1.00 85.88 125 THR A C 1
ATOM 978 O O . THR A 1 125 ? 10.859 -0.711 -7.122 1.00 85.88 125 THR A O 1
ATOM 981 N N . LEU A 1 126 ? 10.286 0.826 -8.638 1.00 87.19 126 LEU A N 1
ATOM 982 C CA . LEU A 1 126 ? 9.831 1.810 -7.660 1.00 87.19 126 LEU A CA 1
ATOM 983 C C . LEU A 1 126 ? 8.384 1.567 -7.248 1.00 87.19 126 LEU A C 1
ATOM 985 O O . LEU A 1 126 ? 8.032 1.947 -6.141 1.00 87.19 126 LEU A O 1
ATOM 989 N N . ARG A 1 127 ? 7.563 0.972 -8.121 1.00 89.38 127 ARG A N 1
ATOM 990 C CA . ARG A 1 127 ? 6.172 0.632 -7.807 1.00 89.38 127 ARG A CA 1
ATOM 991 C C . ARG A 1 127 ? 6.015 -0.750 -7.191 1.00 89.38 127 ARG A C 1
ATOM 993 O O . ARG A 1 127 ? 5.047 -0.952 -6.486 1.00 89.38 127 ARG A O 1
ATOM 1000 N N . ASP A 1 128 ? 6.931 -1.677 -7.429 1.00 91.62 128 ASP A N 1
ATOM 1001 C CA . ASP A 1 128 ? 6.851 -3.033 -6.882 1.00 91.62 128 ASP A CA 1
ATOM 1002 C C . ASP A 1 128 ? 6.990 -3.044 -5.349 1.00 91.62 128 ASP A C 1
ATOM 1004 O O . ASP A 1 128 ? 8.000 -2.589 -4.806 1.00 91.62 128 ASP A O 1
ATOM 1008 N N . VAL A 1 129 ? 6.009 -3.614 -4.645 1.00 89.75 129 VAL A N 1
ATOM 1009 C CA . VAL A 1 129 ? 6.026 -3.789 -3.181 1.00 89.75 129 VAL A CA 1
ATOM 1010 C C . VAL A 1 129 ? 7.269 -4.532 -2.667 1.00 89.75 129 VAL A C 1
ATOM 1012 O O . VAL A 1 129 ? 7.736 -4.266 -1.557 1.00 89.75 129 VAL A O 1
ATOM 1015 N N . ASN A 1 130 ? 7.867 -5.403 -3.485 1.00 89.62 130 ASN A N 1
ATOM 1016 C CA . ASN A 1 130 ? 9.070 -6.168 -3.153 1.00 89.62 130 ASN A CA 1
ATOM 1017 C C . ASN A 1 130 ? 10.371 -5.366 -3.316 1.00 89.62 130 ASN A C 1
ATOM 1019 O O . ASN A 1 130 ? 11.469 -5.894 -3.104 1.00 89.62 130 ASN A O 1
ATOM 1023 N N . SER A 1 131 ? 10.281 -4.087 -3.684 1.00 89.88 131 SER A N 1
ATOM 1024 C CA . SER A 1 131 ? 11.443 -3.231 -3.873 1.00 89.88 131 SER A CA 1
ATOM 1025 C C . SER A 1 131 ? 12.279 -3.105 -2.593 1.00 89.88 131 SER A C 1
ATOM 1027 O O . SER A 1 131 ? 11.743 -2.800 -1.521 1.00 89.88 131 SER A O 1
ATOM 1029 N N . PRO A 1 132 ? 13.621 -3.212 -2.678 1.00 88.12 132 PRO A N 1
ATOM 1030 C CA . PRO A 1 132 ? 14.505 -3.012 -1.528 1.00 88.12 132 PRO A CA 1
ATOM 1031 C C . PRO A 1 132 ? 14.463 -1.577 -0.972 1.00 88.12 132 PRO A C 1
ATOM 1033 O O . PRO A 1 132 ? 15.018 -1.314 0.096 1.00 88.12 132 PRO A O 1
ATOM 1036 N N . LEU A 1 133 ? 13.799 -0.647 -1.668 1.00 88.69 133 LEU A N 1
ATOM 1037 C CA . LEU A 1 133 ? 13.566 0.717 -1.209 1.00 88.69 133 LEU A CA 1
ATOM 1038 C C . LEU A 1 133 ? 12.591 0.780 -0.020 1.00 88.69 133 LEU A C 1
ATOM 1040 O O . LEU A 1 133 ? 12.799 1.569 0.904 1.00 88.69 133 LEU A O 1
ATOM 1044 N N . TYR A 1 134 ? 11.546 -0.049 -0.003 1.00 89.19 134 TYR A N 1
ATOM 1045 C CA . TYR A 1 134 ? 10.479 0.053 0.998 1.00 89.19 134 TYR A CA 1
ATOM 1046 C C . TYR A 1 134 ? 10.907 -0.272 2.432 1.00 89.19 134 TYR A C 1
ATOM 1048 O O . TYR A 1 134 ? 10.475 0.447 3.337 1.00 89.19 134 TYR A O 1
ATOM 1056 N N . PRO A 1 135 ? 11.793 -1.252 2.697 1.00 90.94 135 PRO A N 1
ATOM 1057 C CA . PRO A 1 135 ? 12.373 -1.432 4.026 1.00 90.94 135 PRO A CA 1
ATOM 1058 C C . PRO A 1 135 ? 13.081 -0.173 4.539 1.00 90.94 135 PRO A C 1
ATOM 1060 O O . PRO A 1 135 ? 12.930 0.184 5.707 1.00 90.94 135 PRO A O 1
ATOM 1063 N N . PHE A 1 136 ? 13.804 0.539 3.668 1.00 91.56 136 PHE A N 1
ATOM 1064 C CA . PHE A 1 136 ? 14.467 1.792 4.028 1.00 91.56 136 PHE A CA 1
ATOM 1065 C C . PHE A 1 136 ? 13.453 2.905 4.328 1.00 91.56 136 PHE A C 1
ATOM 1067 O O . PHE A 1 136 ? 13.549 3.562 5.365 1.00 91.56 136 PHE A O 1
ATOM 1074 N N . VAL A 1 137 ? 12.437 3.079 3.475 1.00 91.56 137 VAL A N 1
ATOM 1075 C CA . VAL A 1 137 ? 11.351 4.053 3.696 1.00 91.56 137 VAL A CA 1
ATOM 1076 C C . VAL A 1 137 ? 10.608 3.757 5.002 1.00 91.56 137 VAL A C 1
ATOM 1078 O O . VAL A 1 137 ? 10.398 4.657 5.814 1.00 91.56 137 VAL A O 1
ATOM 1081 N N . THR A 1 138 ? 10.291 2.488 5.259 1.00 90.88 138 THR A N 1
ATOM 1082 C CA . THR A 1 138 ? 9.620 2.039 6.487 1.00 90.88 138 THR A CA 1
ATOM 1083 C C . THR A 1 138 ? 10.457 2.354 7.726 1.00 90.88 138 THR A C 1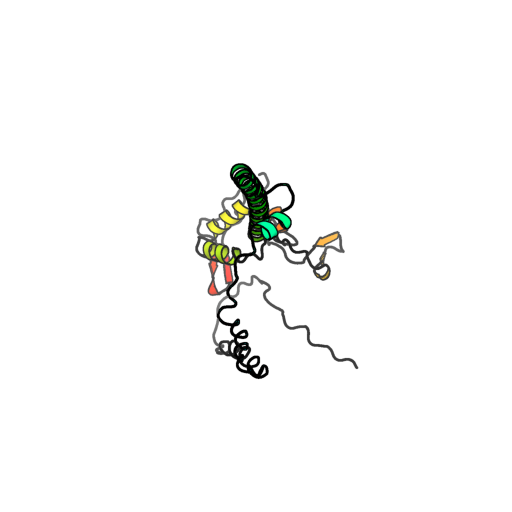
ATOM 1085 O O . THR A 1 138 ? 9.926 2.878 8.703 1.00 90.88 138 THR A O 1
ATOM 1088 N N . GLN A 1 139 ? 11.773 2.120 7.690 1.00 92.31 139 GLN A N 1
ATOM 1089 C CA . GLN A 1 139 ? 12.679 2.486 8.787 1.00 92.31 139 GLN A CA 1
ATOM 1090 C C . GLN A 1 139 ? 12.717 3.996 9.051 1.00 92.31 139 GLN A C 1
ATOM 1092 O O . GLN A 1 139 ? 12.876 4.410 10.199 1.00 92.31 139 GLN A O 1
ATOM 1097 N N . MET A 1 140 ? 12.576 4.830 8.018 1.00 93.94 140 MET A N 1
ATOM 1098 C CA . MET A 1 140 ? 12.486 6.282 8.197 1.00 93.94 140 MET A CA 1
ATOM 1099 C C . MET A 1 140 ? 11.137 6.690 8.795 1.00 93.94 140 MET A C 1
ATOM 1101 O O . MET A 1 140 ? 11.116 7.442 9.767 1.00 93.94 140 MET A O 1
ATOM 1105 N N . LEU A 1 141 ? 10.024 6.134 8.306 1.00 93.69 141 LEU A N 1
ATOM 1106 C CA . LEU A 1 141 ? 8.682 6.378 8.856 1.00 93.69 141 LEU A CA 1
ATOM 1107 C C . LEU A 1 141 ? 8.540 5.912 10.312 1.00 93.69 141 LEU A C 1
ATOM 1109 O O . LEU A 1 141 ? 7.773 6.493 11.080 1.00 93.69 141 LEU A O 1
ATOM 1113 N N . GLN A 1 142 ? 9.291 4.887 10.720 1.00 92.25 142 GLN A N 1
ATOM 1114 C CA . GLN A 1 142 ? 9.333 4.419 12.107 1.00 92.25 142 GLN A CA 1
ATOM 1115 C C . GLN A 1 142 ? 9.961 5.430 13.076 1.00 92.25 142 GLN A C 1
ATOM 1117 O O . GLN A 1 142 ? 9.656 5.374 14.265 1.00 92.25 142 GLN A O 1
ATOM 1122 N N . LYS A 1 143 ? 10.790 6.361 12.585 1.00 92.69 143 LYS A N 1
ATOM 1123 C CA . LYS A 1 143 ? 11.421 7.422 13.392 1.00 92.69 143 LYS A CA 1
ATOM 1124 C C . LYS A 1 143 ? 10.559 8.677 13.534 1.00 92.69 143 LYS A C 1
ATOM 1126 O O . LYS A 1 143 ? 10.873 9.529 14.359 1.00 92.69 143 LYS A O 1
ATOM 1131 N N . VAL A 1 144 ? 9.519 8.806 12.716 1.00 94.88 144 VAL A N 1
ATOM 1132 C CA . VAL A 1 144 ? 8.560 9.914 12.769 1.00 94.88 144 VAL A CA 1
ATOM 1133 C C . VAL A 1 144 ? 7.442 9.562 13.755 1.00 94.88 144 VAL A C 1
ATOM 1135 O O . VAL A 1 144 ? 7.176 8.380 13.999 1.00 94.88 144 VAL A O 1
ATOM 1138 N N . ASP A 1 145 ? 6.793 10.588 14.318 1.00 94.69 145 ASP A N 1
ATOM 1139 C CA . ASP A 1 145 ? 5.572 10.422 15.112 1.00 94.69 145 ASP A CA 1
ATOM 1140 C C . ASP A 1 145 ? 4.572 9.499 14.382 1.00 94.69 145 ASP A C 1
ATOM 1142 O O . ASP A 1 145 ? 4.400 9.620 13.163 1.00 94.69 145 ASP A O 1
ATOM 1146 N N . PRO A 1 146 ? 3.954 8.531 15.081 1.00 95.38 146 PRO A N 1
ATOM 1147 C CA . PRO A 1 146 ? 3.106 7.533 14.447 1.00 95.38 146 PRO A CA 1
ATOM 1148 C C . PRO A 1 146 ? 1.883 8.101 13.736 1.00 95.38 146 PRO A C 1
ATOM 1150 O O . PRO A 1 146 ? 1.468 7.501 12.746 1.00 95.38 146 PRO A O 1
ATOM 1153 N N . GLU A 1 147 ? 1.318 9.205 14.222 1.00 94.12 147 GLU A N 1
ATOM 1154 C CA . GLU A 1 147 ? 0.159 9.850 13.609 1.00 94.12 147 GLU A CA 1
ATOM 1155 C C . GLU A 1 147 ? 0.587 10.563 12.325 1.00 94.12 147 GLU A C 1
ATOM 1157 O O . GLU A 1 147 ? 0.069 10.250 11.260 1.00 94.12 147 GLU A O 1
ATOM 1162 N N . THR A 1 148 ? 1.667 11.348 12.370 1.00 95.75 148 THR A N 1
ATOM 1163 C CA . THR A 1 148 ? 2.244 11.969 11.164 1.00 95.75 148 THR A CA 1
ATOM 1164 C C . THR A 1 148 ? 2.662 10.933 10.116 1.00 95.75 148 THR A C 1
ATOM 1166 O O . THR A 1 148 ? 2.449 11.117 8.922 1.00 95.75 148 THR A O 1
ATOM 1169 N N . ALA A 1 149 ? 3.277 9.825 10.534 1.00 96.56 149 ALA A N 1
ATOM 1170 C CA . ALA A 1 149 ? 3.664 8.754 9.619 1.00 96.56 149 ALA A CA 1
ATOM 1171 C C . ALA A 1 149 ? 2.446 8.080 8.968 1.00 96.56 149 ALA A C 1
ATOM 1173 O O . ALA A 1 149 ? 2.522 7.690 7.805 1.00 96.56 149 ALA A O 1
ATOM 1174 N N . HIS A 1 150 ? 1.345 7.938 9.708 1.00 95.62 150 HIS A N 1
ATOM 1175 C CA . HIS A 1 150 ? 0.084 7.447 9.168 1.00 95.62 150 HIS A CA 1
ATOM 1176 C C . HIS A 1 150 ? -0.506 8.439 8.158 1.00 95.62 150 HIS A C 1
ATOM 1178 O O . HIS A 1 150 ? -0.823 8.027 7.046 1.00 95.62 150 HIS A O 1
ATOM 1184 N N . ASP A 1 151 ? -0.529 9.734 8.476 1.00 95.06 151 ASP A N 1
ATOM 1185 C CA . ASP A 1 151 ? -1.024 10.786 7.579 1.00 95.06 151 ASP A CA 1
ATOM 1186 C C . ASP A 1 151 ? -0.235 10.842 6.261 1.00 95.06 151 ASP A C 1
ATOM 1188 O O . ASP A 1 151 ? -0.817 10.991 5.190 1.00 95.06 151 ASP A O 1
ATOM 1192 N N . ILE A 1 152 ? 1.091 10.653 6.306 1.00 96.75 152 ILE A N 1
ATOM 1193 C CA . ILE A 1 152 ? 1.931 10.557 5.098 1.00 96.75 152 ILE A CA 1
ATOM 1194 C C . ILE A 1 152 ? 1.502 9.372 4.222 1.00 96.75 152 ILE A C 1
ATOM 1196 O O . ILE A 1 152 ? 1.424 9.502 2.999 1.00 96.75 152 ILE A O 1
ATOM 1200 N N . VAL A 1 153 ? 1.238 8.212 4.832 1.00 96.12 153 VAL A N 1
ATOM 1201 C CA . VAL A 1 153 ? 0.799 7.013 4.106 1.00 96.12 153 VAL A CA 1
ATOM 1202 C C . VAL A 1 153 ? -0.596 7.215 3.521 1.00 96.12 153 VAL A C 1
ATOM 1204 O O . VAL A 1 153 ? -0.804 6.858 2.366 1.00 96.12 153 VAL A O 1
ATOM 1207 N N . MET A 1 154 ? -1.522 7.823 4.265 1.00 96.31 154 MET A N 1
ATOM 1208 C CA . MET A 1 154 ? -2.869 8.127 3.774 1.00 96.31 154 MET A CA 1
ATOM 1209 C C . MET A 1 154 ? -2.840 9.139 2.629 1.00 96.31 154 MET A C 1
ATOM 1211 O O . MET A 1 154 ? -3.461 8.909 1.593 1.00 96.31 154 MET A O 1
ATOM 1215 N N . TRP A 1 155 ? -2.014 10.182 2.734 1.00 96.38 155 TRP A N 1
ATOM 1216 C CA . TRP A 1 155 ? -1.786 11.119 1.636 1.00 96.38 155 TRP A CA 1
ATOM 1217 C C . TRP A 1 155 ? -1.241 10.413 0.388 1.00 96.38 155 TRP A C 1
ATOM 1219 O O . TRP A 1 155 ? -1.730 10.652 -0.717 1.00 96.38 155 TRP A O 1
ATOM 1229 N N . ALA A 1 156 ? -0.267 9.511 0.547 1.00 95.81 156 ALA A N 1
ATOM 1230 C CA . ALA A 1 156 ? 0.264 8.724 -0.564 1.00 95.81 156 ALA A CA 1
ATOM 1231 C C . ALA A 1 156 ? -0.795 7.777 -1.157 1.00 95.81 156 ALA A C 1
ATOM 1233 O O . ALA A 1 156 ? -0.863 7.629 -2.377 1.00 95.81 156 ALA A O 1
ATOM 1234 N N . ALA A 1 157 ? -1.645 7.178 -0.318 1.00 96.06 157 ALA A N 1
ATOM 1235 C CA . ALA A 1 157 ? -2.751 6.324 -0.740 1.00 96.06 157 ALA A CA 1
ATOM 1236 C C . ALA A 1 157 ? -3.772 7.101 -1.579 1.00 96.06 157 ALA A C 1
ATOM 1238 O O . ALA A 1 157 ? -4.133 6.647 -2.665 1.00 96.06 157 ALA A O 1
ATOM 1239 N N . ALA A 1 158 ? -4.170 8.291 -1.124 1.00 95.75 158 ALA A N 1
ATOM 1240 C CA . ALA A 1 158 ? -5.122 9.161 -1.811 1.00 95.75 158 ALA A CA 1
ATOM 1241 C C . ALA A 1 158 ? -4.625 9.633 -3.191 1.00 95.75 158 ALA A C 1
ATOM 1243 O O . ALA A 1 158 ? -5.428 9.932 -4.073 1.00 95.75 158 ALA A O 1
ATOM 1244 N N . HIS A 1 159 ? -3.304 9.673 -3.396 1.00 95.31 159 HIS A N 1
ATOM 1245 C CA . HIS A 1 159 ? -2.675 10.066 -4.661 1.00 95.31 159 HIS A CA 1
ATOM 1246 C C . HIS A 1 159 ? -2.175 8.875 -5.502 1.00 95.31 159 HIS A C 1
ATOM 1248 O O . HIS A 1 159 ? -1.463 9.096 -6.480 1.00 95.31 159 HIS A O 1
ATOM 1254 N N . ASP A 1 160 ? -2.528 7.631 -5.147 1.00 93.25 160 ASP A N 1
ATOM 1255 C CA . ASP A 1 160 ? -2.103 6.402 -5.849 1.00 93.25 160 ASP A CA 1
ATOM 1256 C C . ASP A 1 160 ? -0.566 6.247 -5.944 1.00 93.25 160 ASP A C 1
ATOM 1258 O O . ASP A 1 160 ? -0.021 5.714 -6.910 1.00 93.25 160 ASP A O 1
ATOM 1262 N N . LEU A 1 161 ? 0.154 6.742 -4.930 1.00 93.25 161 LEU A N 1
ATOM 1263 C CA . LEU A 1 161 ? 1.623 6.724 -4.844 1.00 93.25 161 LEU A CA 1
ATOM 1264 C C . LEU A 1 161 ? 2.172 5.547 -4.026 1.00 93.25 161 LEU A C 1
ATOM 1266 O O . LEU A 1 161 ? 3.386 5.428 -3.846 1.00 93.25 161 LEU A O 1
ATOM 1270 N N . LEU A 1 162 ? 1.292 4.697 -3.497 1.00 94.19 162 LEU A N 1
ATOM 1271 C CA . LEU A 1 162 ? 1.698 3.479 -2.807 1.00 94.19 162 LEU A CA 1
ATOM 1272 C C . LEU A 1 162 ? 2.265 2.445 -3.794 1.00 94.19 162 LEU A C 1
ATOM 1274 O O . LEU A 1 162 ? 1.947 2.492 -4.990 1.00 94.19 162 LEU A O 1
ATOM 1278 N N . PRO A 1 163 ? 3.116 1.519 -3.310 1.00 94.06 163 PRO A N 1
ATOM 1279 C CA . PRO A 1 163 ? 3.498 0.363 -4.104 1.00 94.06 163 PRO A CA 1
ATOM 1280 C C . PRO A 1 163 ? 2.275 -0.415 -4.576 1.00 94.06 163 PRO A C 1
ATOM 1282 O O . PRO A 1 163 ? 1.239 -0.436 -3.918 1.00 94.06 163 PRO A O 1
ATOM 1285 N N . GLU A 1 164 ? 2.433 -1.111 -5.686 1.00 94.25 164 GLU A N 1
ATOM 1286 C CA . GLU A 1 164 ? 1.502 -2.109 -6.174 1.00 94.25 164 GLU A CA 1
ATOM 1287 C C . GLU A 1 164 ? 2.182 -3.482 -6.079 1.00 94.25 164 GLU A C 1
ATOM 1289 O O . GLU A 1 164 ? 3.385 -3.625 -6.322 1.00 94.25 164 GLU A O 1
ATOM 1294 N N . ASP A 1 165 ? 1.410 -4.494 -5.705 1.00 94.12 165 ASP A N 1
ATOM 1295 C CA . ASP A 1 165 ? 1.797 -5.882 -5.879 1.00 94.12 165 ASP A CA 1
ATOM 1296 C C . ASP A 1 165 ? 1.613 -6.243 -7.356 1.00 94.12 165 ASP A C 1
ATOM 1298 O O . ASP A 1 165 ? 0.501 -6.239 -7.892 1.00 94.12 165 ASP A O 1
ATOM 1302 N N . LEU A 1 166 ? 2.733 -6.467 -8.041 1.00 89.50 166 LEU A N 1
ATOM 1303 C CA . LEU A 1 166 ? 2.752 -6.818 -9.461 1.00 89.50 166 LEU A CA 1
ATOM 1304 C C . LEU A 1 166 ? 2.660 -8.334 -9.678 1.00 89.50 166 LEU A C 1
ATOM 1306 O O . LEU A 1 166 ? 2.468 -8.779 -10.818 1.00 89.50 166 LEU A O 1
ATOM 1310 N N . ASP A 1 167 ? 2.792 -9.120 -8.609 1.00 90.00 167 ASP A N 1
ATOM 1311 C CA . ASP A 1 167 ? 2.661 -10.564 -8.656 1.00 90.00 167 ASP A CA 1
ATOM 1312 C C . ASP A 1 167 ? 1.184 -10.979 -8.690 1.00 90.00 167 ASP A C 1
ATOM 1314 O O . ASP A 1 167 ? 0.258 -10.232 -8.374 1.00 90.00 167 ASP A O 1
ATOM 1318 N N . LYS A 1 168 ? 0.935 -12.205 -9.156 1.00 89.75 168 LYS A N 1
ATOM 1319 C CA . LYS A 1 168 ? -0.414 -12.776 -9.159 1.00 89.75 168 LYS A CA 1
ATOM 1320 C C . LYS A 1 168 ? -0.609 -13.631 -7.922 1.00 89.75 168 LYS A C 1
ATOM 1322 O O . LYS A 1 168 ? 0.174 -14.552 -7.694 1.00 89.75 168 LYS A O 1
ATOM 1327 N N . ASP A 1 169 ? -1.725 -13.410 -7.236 1.00 91.94 169 ASP A N 1
ATOM 1328 C CA . ASP A 1 169 ? -2.184 -14.285 -6.161 1.00 91.94 169 ASP A CA 1
ATOM 1329 C C . ASP A 1 169 ? -2.266 -15.751 -6.613 1.00 91.94 169 ASP A C 1
ATOM 1331 O O . ASP A 1 169 ? -2.819 -16.076 -7.676 1.00 91.94 169 ASP A O 1
ATOM 1335 N N . ASP A 1 170 ? -1.758 -16.650 -5.767 1.00 93.50 170 ASP A N 1
ATOM 1336 C CA . ASP A 1 170 ? -1.876 -18.092 -5.967 1.00 93.50 170 ASP A CA 1
ATOM 1337 C C . ASP A 1 170 ? -3.366 -18.492 -5.952 1.00 93.50 170 ASP A C 1
ATOM 1339 O O . ASP A 1 170 ? -4.075 -18.206 -4.981 1.00 93.50 170 ASP A O 1
ATOM 1343 N N . PRO A 1 171 ? -3.880 -19.193 -6.980 1.00 93.69 171 PRO A N 1
ATOM 1344 C CA . PRO A 1 171 ? -5.239 -19.725 -6.965 1.00 93.69 171 PRO A CA 1
ATOM 1345 C C . PRO A 1 171 ? -5.591 -20.548 -5.715 1.00 93.69 171 PRO A C 1
ATOM 1347 O O . PRO A 1 171 ? -6.768 -20.593 -5.352 1.00 93.69 171 PRO A O 1
ATOM 1350 N N . ALA A 1 172 ? -4.610 -21.176 -5.058 1.00 94.56 172 ALA A N 1
ATOM 1351 C CA . ALA A 1 172 ? -4.783 -21.923 -3.813 1.00 94.56 172 ALA A CA 1
ATOM 1352 C C . ALA A 1 172 ? -5.067 -21.033 -2.588 1.00 94.56 172 ALA A C 1
ATOM 1354 O O . ALA A 1 172 ? -5.611 -21.524 -1.601 1.00 94.56 172 ALA A O 1
ATOM 1355 N N . ALA A 1 173 ? -4.733 -19.740 -2.643 1.00 92.94 173 ALA A N 1
ATOM 1356 C CA . ALA A 1 173 ? -5.000 -18.780 -1.573 1.00 92.94 173 ALA A CA 1
ATOM 1357 C C . ALA A 1 173 ? -6.439 -18.235 -1.593 1.00 92.94 173 ALA A C 1
ATOM 1359 O O . ALA A 1 173 ? -6.859 -17.580 -0.641 1.00 92.94 173 ALA A O 1
ATOM 1360 N N . ARG A 1 174 ? -7.217 -18.504 -2.648 1.00 95.12 174 ARG A N 1
ATOM 1361 C CA . ARG A 1 174 ? -8.583 -17.984 -2.787 1.00 95.12 174 ARG A CA 1
ATOM 1362 C C . ARG A 1 174 ? -9.499 -18.522 -1.698 1.00 95.12 174 ARG A C 1
ATOM 1364 O O . ARG A 1 174 ? -9.562 -19.728 -1.463 1.00 95.12 174 ARG A O 1
ATOM 1371 N N . VAL A 1 175 ? -10.281 -17.631 -1.097 1.00 95.12 175 VAL A N 1
ATOM 1372 C CA . VAL A 1 175 ? -11.230 -17.977 -0.032 1.00 95.12 175 VAL A CA 1
ATOM 1373 C C . VAL A 1 175 ? -12.637 -17.566 -0.429 1.00 95.12 175 VAL A C 1
ATOM 1375 O O . VAL A 1 175 ? -12.857 -16.494 -0.987 1.00 95.12 175 VAL A O 1
ATOM 1378 N N . ALA A 1 176 ? -13.605 -18.430 -0.132 1.00 95.25 176 ALA A 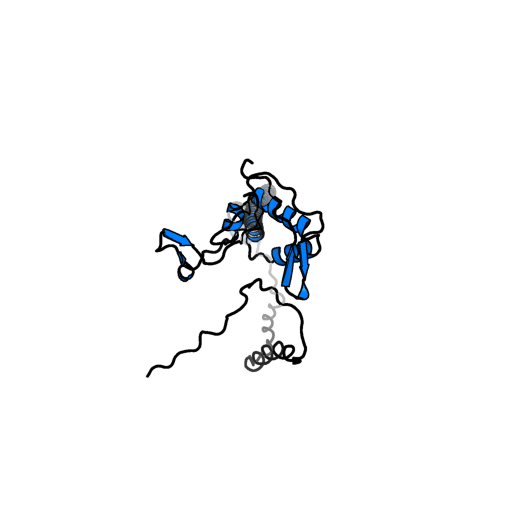N 1
ATOM 1379 C CA . ALA A 1 176 ? -15.020 -18.134 -0.281 1.00 95.25 176 ALA A CA 1
ATOM 1380 C C . ALA A 1 176 ? -15.662 -18.036 1.111 1.00 95.25 176 ALA A C 1
ATOM 1382 O O . ALA A 1 176 ? -15.519 -18.942 1.930 1.00 95.25 176 ALA A O 1
ATOM 1383 N N . LEU A 1 177 ? -16.352 -16.931 1.375 1.00 93.19 177 LEU A N 1
ATOM 1384 C CA . LEU A 1 177 ? -17.071 -16.629 2.611 1.00 93.19 177 LEU A CA 1
ATOM 1385 C C . LEU A 1 177 ? -18.566 -16.461 2.301 1.00 93.19 177 LEU A C 1
ATOM 1387 O O . LEU A 1 177 ? -18.947 -16.322 1.135 1.00 93.19 177 LEU A O 1
ATOM 1391 N N . ALA A 1 178 ? -19.406 -16.474 3.342 1.00 92.38 178 ALA A N 1
ATOM 1392 C CA . ALA A 1 178 ? -20.863 -16.329 3.221 1.00 92.38 178 ALA A CA 1
ATOM 1393 C C . ALA A 1 178 ? -21.459 -17.276 2.158 1.00 92.38 178 ALA A C 1
ATOM 1395 O O . ALA A 1 178 ? -22.033 -16.837 1.163 1.00 92.38 178 ALA A O 1
ATOM 1396 N N . ASP A 1 179 ? -21.211 -18.581 2.315 1.00 90.94 179 ASP A N 1
ATOM 1397 C CA . ASP A 1 179 ? -21.664 -19.637 1.394 1.00 90.94 179 ASP A CA 1
ATOM 1398 C C . ASP A 1 179 ? -21.255 -19.424 -0.078 1.00 90.94 179 ASP A C 1
ATOM 1400 O O . ASP A 1 179 ? -21.902 -19.889 -1.016 1.00 90.94 179 ASP A O 1
ATOM 1404 N N . GLY A 1 180 ? -20.142 -18.717 -0.296 1.00 90.00 180 GLY A N 1
ATOM 1405 C CA . GLY A 1 180 ? -19.577 -18.452 -1.616 1.00 90.00 180 GLY A CA 1
ATOM 1406 C C . GLY A 1 180 ? -20.082 -17.183 -2.298 1.00 90.00 180 GLY A C 1
ATOM 1407 O O . GLY A 1 180 ? -19.701 -16.945 -3.451 1.00 90.00 180 GLY A O 1
ATOM 1408 N N . GLN A 1 181 ? -20.884 -16.369 -1.604 1.00 92.31 181 GLN A N 1
ATOM 1409 C CA . GLN A 1 181 ? -21.321 -15.048 -2.066 1.00 92.31 181 GLN A CA 1
ATOM 1410 C C . GLN A 1 181 ? -20.179 -14.031 -2.063 1.00 92.31 181 GLN A C 1
ATOM 1412 O O . GLN A 1 181 ? -20.111 -13.184 -2.951 1.00 92.31 181 GLN A O 1
ATOM 1417 N N . LEU A 1 182 ? -19.257 -14.141 -1.104 1.00 93.31 182 LEU A N 1
ATOM 1418 C CA . LEU A 1 182 ? -18.055 -13.320 -1.052 1.00 93.31 182 LEU A CA 1
ATOM 1419 C C . LEU A 1 182 ? -16.851 -14.175 -1.432 1.00 93.31 182 LEU A C 1
ATOM 1421 O O . LEU A 1 182 ? -16.566 -15.183 -0.789 1.00 93.31 182 LEU A O 1
ATOM 1425 N N . ARG A 1 183 ? -16.138 -13.781 -2.486 1.00 94.75 183 ARG A N 1
ATOM 1426 C CA . ARG A 1 183 ? -14.929 -14.468 -2.951 1.00 94.75 183 ARG A CA 1
ATOM 1427 C C . ARG A 1 183 ? -13.754 -13.514 -2.856 1.00 94.75 183 ARG A C 1
ATOM 1429 O O . ARG A 1 183 ? -13.750 -12.487 -3.525 1.00 94.75 183 ARG A O 1
ATOM 1436 N N . LEU A 1 184 ? -12.781 -13.875 -2.035 1.00 95.50 184 LEU A N 1
ATOM 1437 C CA . LEU A 1 184 ? -11.557 -13.120 -1.828 1.00 95.50 184 LEU A CA 1
ATOM 1438 C C . LEU A 1 184 ? -10.419 -13.765 -2.628 1.00 95.50 184 LEU A C 1
ATOM 1440 O O . LEU A 1 184 ? -10.326 -15.000 -2.662 1.00 95.50 184 LEU A O 1
ATOM 1444 N N . PRO A 1 185 ? -9.558 -12.965 -3.278 1.00 94.75 185 PRO A N 1
ATOM 1445 C CA . PRO A 1 185 ? -8.440 -13.493 -4.051 1.00 94.75 185 PRO A CA 1
ATOM 1446 C C . PRO A 1 185 ? -7.376 -14.128 -3.140 1.00 94.75 185 PRO A C 1
ATOM 1448 O O . PRO A 1 185 ? -6.804 -15.153 -3.504 1.00 94.75 185 PRO A O 1
ATOM 1451 N N . ASN A 1 186 ? -7.217 -13.592 -1.927 1.00 95.69 186 ASN A N 1
ATOM 1452 C CA . ASN A 1 186 ? -6.370 -14.102 -0.854 1.00 95.69 186 ASN A CA 1
ATOM 1453 C C . ASN A 1 186 ? -7.018 -13.794 0.524 1.00 95.69 186 ASN A C 1
ATOM 1455 O O . ASN A 1 186 ? -7.937 -12.972 0.597 1.00 95.69 186 ASN A O 1
ATOM 1459 N N . PRO A 1 187 ? -6.607 -14.453 1.628 1.00 95.25 187 PRO A N 1
ATOM 1460 C CA . PRO A 1 187 ? -7.246 -14.301 2.939 1.00 95.25 187 PRO A CA 1
ATOM 1461 C C . PRO A 1 187 ? -6.715 -13.114 3.760 1.00 95.25 187 PRO A C 1
ATOM 1463 O O . PRO A 1 187 ? -7.067 -12.989 4.934 1.00 95.25 187 PRO A O 1
ATOM 1466 N N . VAL A 1 188 ? -5.824 -12.288 3.206 1.00 96.25 188 VAL A N 1
ATOM 1467 C CA . VAL A 1 188 ? -5.153 -11.204 3.931 1.00 96.25 188 VAL A CA 1
ATOM 1468 C C . VAL A 1 188 ? -5.892 -9.899 3.666 1.00 96.25 188 VAL A C 1
ATOM 1470 O O . VAL A 1 188 ? -6.157 -9.557 2.519 1.00 96.25 188 VAL A O 1
ATOM 1473 N N . GLY A 1 189 ? -6.217 -9.150 4.718 1.00 96.12 189 GLY A N 1
ATOM 1474 C CA . GLY A 1 189 ? -6.910 -7.872 4.583 1.00 96.12 189 GLY A CA 1
ATOM 1475 C C . GLY A 1 189 ? -6.366 -6.788 5.498 1.00 96.12 189 GLY A C 1
ATOM 1476 O O . GLY A 1 189 ? -5.718 -7.075 6.509 1.00 96.12 189 GLY A O 1
ATOM 1477 N N . LEU A 1 190 ? -6.635 -5.539 5.123 1.00 97.00 190 LEU A N 1
ATOM 1478 C CA . LEU A 1 190 ? -6.334 -4.366 5.935 1.00 97.00 190 LEU A CA 1
ATOM 1479 C C . LEU A 1 190 ? -7.484 -4.124 6.917 1.00 97.00 190 LEU A C 1
ATOM 1481 O O . LEU A 1 190 ? -8.636 -3.998 6.504 1.00 97.00 190 LEU A O 1
ATOM 1485 N N . ALA A 1 191 ? -7.162 -4.085 8.208 1.00 95.38 191 ALA A N 1
ATOM 1486 C CA . ALA A 1 191 ? -8.149 -3.949 9.275 1.00 95.38 191 ALA A CA 1
ATOM 1487 C C . ALA A 1 191 ? -8.718 -2.525 9.382 1.00 95.38 191 ALA A C 1
ATOM 1489 O O . ALA A 1 191 ? -8.034 -1.545 9.063 1.00 95.38 191 ALA A O 1
ATOM 1490 N N . ALA A 1 192 ? -9.930 -2.420 9.938 1.00 93.25 192 ALA A N 1
ATOM 1491 C CA . ALA A 1 192 ? -10.518 -1.141 10.311 1.00 93.25 192 ALA A CA 1
ATOM 1492 C C . ALA A 1 192 ? -9.621 -0.346 11.268 1.00 93.25 192 ALA A C 1
ATOM 1494 O O . ALA A 1 192 ? -8.802 -0.871 12.026 1.00 93.25 192 ALA A O 1
ATOM 1495 N N . GLY A 1 193 ? -9.808 0.965 11.246 1.00 91.19 193 GLY A N 1
ATOM 1496 C CA . GLY A 1 193 ? -9.041 1.939 12.006 1.00 91.19 193 GLY A CA 1
ATOM 1497 C C . GLY A 1 193 ? -7.806 2.445 11.267 1.00 91.19 193 GLY A C 1
ATOM 1498 O O . GLY A 1 193 ? -7.221 3.420 11.738 1.00 91.19 193 GLY A O 1
ATOM 1499 N N . PHE A 1 194 ? -7.428 1.820 10.142 1.00 94.75 194 PHE A N 1
ATOM 1500 C CA . PHE A 1 194 ? -6.375 2.320 9.261 1.00 94.75 194 PHE A CA 1
ATOM 1501 C C . PHE A 1 194 ? -6.927 3.393 8.315 1.00 94.75 194 PHE A C 1
ATOM 1503 O O . PHE A 1 194 ? -6.713 4.571 8.559 1.00 94.75 194 PHE A O 1
ATOM 1510 N N . ASP A 1 195 ? -7.699 3.022 7.292 1.00 94.81 195 ASP A N 1
ATOM 1511 C CA . ASP A 1 195 ? -8.373 3.994 6.425 1.00 94.81 195 ASP A CA 1
ATOM 1512 C C . ASP A 1 195 ? -9.749 4.340 7.006 1.00 94.81 195 ASP A C 1
ATOM 1514 O O . ASP A 1 195 ? -10.724 3.614 6.811 1.00 94.81 195 ASP A O 1
ATOM 1518 N N . LYS A 1 196 ? -9.830 5.423 7.785 1.00 92.06 196 LYS A N 1
ATOM 1519 C CA . LYS A 1 196 ? -11.067 5.789 8.498 1.00 92.06 196 LYS A CA 1
ATOM 1520 C C . LYS A 1 196 ? -12.092 6.494 7.626 1.00 92.06 196 LYS A C 1
ATOM 1522 O O . LYS A 1 196 ? -13.274 6.408 7.932 1.00 92.06 196 LYS A O 1
ATOM 1527 N N . ASN A 1 197 ? -11.645 7.183 6.581 1.00 91.62 197 ASN A N 1
ATOM 1528 C CA . ASN A 1 197 ? -12.465 8.094 5.783 1.00 91.62 197 ASN A CA 1
ATOM 1529 C C . ASN A 1 197 ? -12.531 7.683 4.298 1.00 91.62 197 ASN A C 1
ATOM 1531 O O . ASN A 1 197 ? -12.900 8.499 3.460 1.00 91.62 197 ASN A O 1
ATOM 1535 N N . ALA A 1 198 ? -12.180 6.433 3.973 1.00 92.88 198 ALA A N 1
ATOM 1536 C CA . ALA A 1 198 ? -12.142 5.901 2.607 1.00 92.88 198 ALA A CA 1
ATOM 1537 C C . ALA A 1 198 ? -11.210 6.684 1.660 1.00 92.88 198 ALA A C 1
ATOM 1539 O O . ALA A 1 198 ? -11.516 6.844 0.477 1.00 92.88 198 ALA A O 1
ATOM 1540 N N . GLU A 1 199 ? -10.075 7.174 2.157 1.00 93.00 199 GLU A N 1
ATOM 1541 C CA . GLU A 1 199 ? -9.178 8.044 1.388 1.00 93.00 199 GLU A CA 1
ATOM 1542 C C . GLU A 1 199 ? -8.435 7.300 0.273 1.00 93.00 199 GLU A C 1
ATOM 1544 O O . GLU A 1 199 ? -8.151 7.884 -0.771 1.00 93.00 199 GLU A O 1
ATOM 1549 N N . GLY A 1 200 ? -8.120 6.015 0.459 1.00 94.56 200 GLY A N 1
ATOM 1550 C CA . GLY A 1 200 ? -7.351 5.251 -0.523 1.00 94.56 200 GLY A CA 1
ATOM 1551 C C . GLY A 1 200 ? -7.574 3.739 -0.505 1.00 94.56 200 GLY A C 1
ATOM 1552 O O . GLY A 1 200 ? -6.594 3.008 -0.672 1.00 94.56 200 GLY A O 1
ATOM 1553 N N . PRO A 1 201 ? -8.811 3.219 -0.360 1.00 95.56 201 PRO A N 1
ATOM 1554 C CA . PRO A 1 201 ? -9.044 1.779 -0.235 1.00 95.56 201 PRO A CA 1
ATOM 1555 C C . PRO A 1 201 ? -8.550 0.999 -1.461 1.00 95.56 201 PRO A C 1
ATOM 1557 O O . PRO A 1 201 ? -8.000 -0.091 -1.324 1.00 95.56 201 PRO A O 1
ATOM 1560 N N . LEU A 1 202 ? -8.682 1.572 -2.663 1.00 96.00 202 LEU A N 1
ATOM 1561 C CA . LEU A 1 202 ? -8.196 0.956 -3.901 1.00 96.00 202 LEU A CA 1
ATOM 1562 C C . LEU A 1 202 ? -6.667 0.849 -3.940 1.00 96.00 202 LEU A C 1
ATOM 1564 O O . LEU A 1 202 ? -6.145 -0.158 -4.412 1.00 96.00 202 LEU A O 1
ATOM 1568 N N . SER A 1 203 ? -5.953 1.848 -3.420 1.00 96.06 203 SER A N 1
ATOM 1569 C CA . SER A 1 203 ? -4.488 1.851 -3.356 1.00 96.06 203 SER A CA 1
ATOM 1570 C C . SER A 1 203 ? -3.974 0.732 -2.450 1.00 96.06 203 SER A C 1
ATOM 1572 O O . SER A 1 203 ? -3.008 0.054 -2.788 1.00 96.06 203 SER A O 1
ATOM 1574 N N . PHE A 1 204 ? -4.667 0.453 -1.343 1.00 96.44 204 PHE A N 1
ATOM 1575 C CA . PHE A 1 204 ? -4.343 -0.694 -0.494 1.00 96.44 204 PHE A CA 1
ATOM 1576 C C . PHE A 1 204 ? -4.694 -2.032 -1.156 1.00 96.44 204 PHE A C 1
ATOM 1578 O O . PHE A 1 204 ? -3.909 -2.970 -1.072 1.00 96.44 204 PHE A O 1
ATOM 1585 N N . LEU A 1 205 ? -5.811 -2.145 -1.879 1.00 96.06 205 LEU A N 1
ATOM 1586 C CA . LEU A 1 205 ? -6.095 -3.367 -2.648 1.00 96.06 205 LEU A CA 1
ATOM 1587 C C . LEU A 1 205 ? -4.997 -3.648 -3.687 1.00 96.06 205 LEU A C 1
ATOM 1589 O O . LEU A 1 205 ? -4.566 -4.789 -3.838 1.00 96.06 205 LEU A O 1
ATOM 1593 N N . LYS A 1 206 ? -4.486 -2.606 -4.354 1.00 95.62 206 LYS A N 1
ATOM 1594 C CA . LYS A 1 206 ? -3.359 -2.725 -5.289 1.00 95.62 206 LYS A CA 1
ATOM 1595 C C . LYS A 1 206 ? -2.053 -3.147 -4.619 1.00 95.62 206 LYS A C 1
ATOM 1597 O O . LYS A 1 206 ? -1.243 -3.769 -5.286 1.00 95.62 206 LYS A O 1
ATOM 1602 N N . MET A 1 207 ? -1.848 -2.861 -3.331 1.00 95.19 207 MET A N 1
ATOM 1603 C CA . MET A 1 207 ? -0.697 -3.364 -2.561 1.00 95.19 207 MET A CA 1
ATOM 1604 C C . MET A 1 207 ? -0.741 -4.885 -2.300 1.00 95.19 207 MET A C 1
ATOM 1606 O O . MET A 1 207 ? 0.186 -5.402 -1.679 1.00 95.19 207 MET A O 1
ATOM 1610 N N . GLY A 1 208 ? -1.802 -5.590 -2.716 1.00 95.19 208 GLY A N 1
ATOM 1611 C CA . GLY A 1 208 ? -1.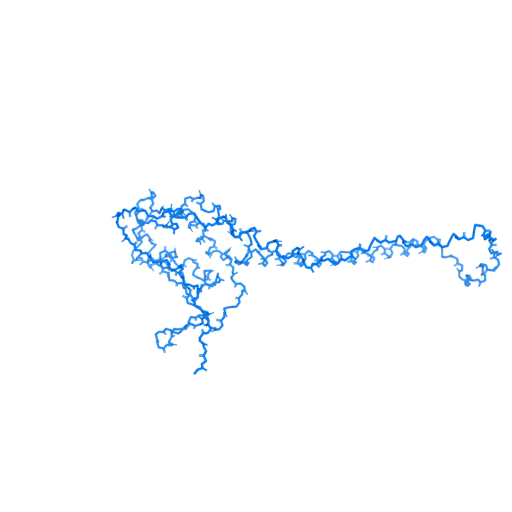939 -7.048 -2.585 1.00 95.19 208 GLY A CA 1
ATOM 1612 C C . GLY A 1 208 ? -2.929 -7.508 -1.506 1.00 95.19 208 GLY A C 1
ATOM 1613 O O . GLY A 1 208 ? -3.123 -8.707 -1.302 1.00 95.19 208 GLY A O 1
ATOM 1614 N N . PHE A 1 209 ? -3.599 -6.587 -0.801 1.00 96.56 209 PHE A N 1
ATOM 1615 C CA . PHE A 1 209 ? -4.640 -6.965 0.159 1.00 96.56 209 PHE A CA 1
ATOM 1616 C C . PHE A 1 209 ? -5.869 -7.539 -0.560 1.00 96.56 209 PHE A C 1
ATOM 1618 O O . PHE A 1 209 ? -6.432 -6.910 -1.454 1.00 96.56 209 PHE A O 1
ATOM 1625 N N . GLY A 1 210 ? -6.343 -8.709 -0.127 1.00 95.06 210 GLY A N 1
ATOM 1626 C CA . GLY A 1 210 ? -7.545 -9.344 -0.665 1.00 95.06 210 GLY A CA 1
ATOM 1627 C C . GLY A 1 210 ? -8.847 -8.632 -0.284 1.00 95.06 210 GLY A C 1
ATOM 1628 O O . GLY A 1 210 ? -9.849 -8.777 -0.984 1.00 95.06 210 GLY A O 1
ATOM 1629 N N . PHE A 1 211 ? -8.841 -7.854 0.803 1.00 95.75 211 PHE A N 1
ATOM 1630 C CA . PHE A 1 211 ? -9.923 -6.945 1.190 1.00 95.75 211 PHE A CA 1
ATOM 1631 C C . PHE A 1 211 ? -9.410 -5.803 2.080 1.00 95.75 211 PHE A C 1
ATOM 1633 O O . PHE A 1 211 ? -8.355 -5.905 2.707 1.00 95.75 211 PHE A O 1
ATOM 1640 N N . VAL A 1 212 ? -10.177 -4.717 2.159 1.00 96.81 212 VAL A N 1
ATOM 1641 C CA . VAL A 1 212 ? -9.890 -3.557 3.013 1.00 96.81 212 VAL A CA 1
ATOM 1642 C C . VAL A 1 212 ? -11.148 -3.218 3.796 1.00 96.81 212 VAL A C 1
ATOM 1644 O O . VAL A 1 212 ? -12.219 -3.053 3.211 1.00 96.81 212 VAL A O 1
ATOM 1647 N N . GLU A 1 213 ? -11.024 -3.122 5.115 1.00 96.19 213 GLU A N 1
ATOM 1648 C CA . GLU A 1 213 ? -12.096 -2.684 6.000 1.00 96.19 213 GLU A CA 1
ATOM 1649 C C . GLU A 1 213 ? -11.908 -1.197 6.329 1.00 96.19 213 GLU A C 1
ATOM 1651 O O . GLU A 1 213 ? -10.953 -0.804 6.997 1.00 96.19 213 GLU A O 1
ATOM 1656 N N . VAL A 1 214 ? -12.818 -0.361 5.828 1.00 93.62 214 VAL A N 1
ATOM 1657 C CA . VAL A 1 214 ? -12.802 1.092 6.047 1.00 93.62 214 VAL A CA 1
ATOM 1658 C C . VAL A 1 214 ? -13.520 1.441 7.350 1.00 93.62 214 VAL A C 1
ATOM 1660 O O . VAL A 1 214 ? -14.542 0.844 7.694 1.00 93.62 214 VAL A O 1
ATOM 1663 N N . GLY A 1 215 ? -13.022 2.459 8.048 1.00 90.12 215 GLY A N 1
ATOM 1664 C CA . GLY A 1 215 ? -13.658 3.052 9.220 1.00 90.12 215 GLY A CA 1
ATOM 1665 C C . GLY A 1 215 ? -12.793 2.956 10.475 1.00 90.12 215 GLY A C 1
ATOM 1666 O O . GLY A 1 215 ? -11.586 2.788 10.390 1.00 90.12 215 GLY A O 1
ATOM 1667 N N . SER A 1 216 ? -13.348 3.074 11.679 1.00 86.81 216 SER A N 1
ATOM 1668 C CA . SER A 1 216 ? -14.768 3.295 11.968 1.00 86.81 216 SER A CA 1
ATOM 1669 C C . SER A 1 216 ? -15.209 4.716 11.603 1.00 86.81 216 SER A C 1
ATOM 1671 O O . SER A 1 216 ? -14.650 5.684 12.114 1.00 86.81 216 SER A O 1
ATOM 1673 N N . VAL A 1 217 ? -16.226 4.822 10.745 1.00 88.38 217 VAL A N 1
ATOM 1674 C CA . VAL A 1 217 ? -16.861 6.097 10.383 1.00 88.38 217 VAL A CA 1
ATOM 1675 C C . VAL A 1 217 ? -17.924 6.434 11.426 1.00 88.38 217 VAL A C 1
ATOM 1677 O O . VAL A 1 217 ? -18.759 5.592 11.763 1.00 88.38 217 VAL A O 1
ATOM 1680 N N . CYS A 1 218 ? -17.902 7.660 11.940 1.00 89.06 218 CYS A N 1
ATOM 1681 C CA . CYS A 1 218 ? -18.935 8.161 12.847 1.00 89.06 218 CYS A CA 1
ATOM 1682 C C . CYS A 1 218 ? -20.109 8.767 12.054 1.00 89.06 218 CYS A C 1
ATOM 1684 O O . CYS A 1 218 ? -19.901 9.244 10.942 1.00 89.06 218 CYS A O 1
ATOM 1686 N N . PRO A 1 219 ? -21.346 8.803 12.589 1.00 91.31 219 PRO A N 1
ATOM 1687 C CA . PRO A 1 219 ? -22.437 9.536 11.941 1.00 91.31 219 PRO A CA 1
ATOM 1688 C C . PRO A 1 219 ? -22.110 11.027 11.771 1.00 91.31 219 PRO A C 1
ATOM 1690 O O . PRO A 1 219 ? -22.264 11.577 10.688 1.00 91.31 219 PRO A O 1
ATOM 1693 N N . GLU A 1 220 ? -21.578 11.637 12.831 1.00 93.00 220 GLU A N 1
ATOM 1694 C CA . GLU A 1 220 ? -21.124 13.029 12.868 1.00 93.00 220 GLU A CA 1
ATOM 1695 C C . GLU A 1 220 ? -19.589 13.100 12.935 1.00 93.00 220 GLU A C 1
ATOM 1697 O O . GLU A 1 220 ? -18.977 12.201 13.531 1.00 93.00 220 GLU A O 1
ATOM 1702 N N . PRO A 1 221 ? -18.961 14.161 12.391 1.00 93.31 221 PRO A N 1
ATOM 1703 C CA . PRO A 1 221 ? -17.521 14.377 12.490 1.00 93.31 221 PRO A CA 1
ATOM 1704 C C . PRO A 1 221 ? -17.064 14.494 13.944 1.00 93.31 221 PRO A C 1
ATOM 1706 O O . PRO A 1 221 ? -17.666 15.195 14.760 1.00 93.31 221 PRO A O 1
ATOM 1709 N N . GLN A 1 222 ? -15.952 13.837 14.264 1.00 93.25 222 GLN A N 1
ATOM 1710 C CA . GLN A 1 222 ? -15.341 13.848 15.588 1.00 93.25 222 GLN A CA 1
ATOM 1711 C C . GLN A 1 222 ? -13.823 13.948 15.462 1.00 93.25 222 GLN A C 1
ATOM 1713 O O . GLN A 1 222 ? -13.185 13.165 14.764 1.00 93.25 222 GLN A O 1
ATOM 1718 N N . SER A 1 223 ? -13.219 14.887 16.191 1.00 92.31 223 SER A N 1
ATOM 1719 C CA . SER A 1 223 ? -11.761 15.057 16.227 1.00 92.31 223 SER A CA 1
ATOM 1720 C C . SER A 1 223 ? -11.044 13.965 17.033 1.00 92.31 223 SER A C 1
ATOM 1722 O O . SER A 1 223 ? -9.846 13.743 16.838 1.00 92.31 223 SER A O 1
ATOM 1724 N N . GLY A 1 224 ? -11.765 13.272 17.919 1.00 93.81 224 GLY A N 1
ATOM 1725 C CA . GLY A 1 224 ? -11.236 12.269 18.842 1.00 93.81 224 GLY A CA 1
ATOM 1726 C C . GLY A 1 224 ? -10.464 12.864 20.025 1.00 93.81 224 GLY A C 1
ATOM 1727 O O . GLY A 1 224 ? -10.587 14.041 20.360 1.00 93.81 224 GLY A O 1
ATOM 1728 N N . ASN A 1 225 ? -9.658 12.034 20.684 1.00 96.19 225 ASN A N 1
ATOM 1729 C CA . ASN A 1 225 ? -8.906 12.419 21.882 1.00 96.19 225 ASN A CA 1
ATOM 1730 C C . ASN A 1 225 ? -7.699 13.326 21.556 1.00 96.19 225 ASN A C 1
ATOM 1732 O O . ASN A 1 225 ? -7.159 13.228 20.452 1.00 96.19 225 ASN A O 1
ATOM 1736 N N . PRO A 1 226 ? -7.210 14.150 22.506 1.00 95.06 226 PRO A N 1
ATOM 1737 C CA . PRO A 1 226 ? -6.017 14.979 22.306 1.00 95.06 226 PRO A CA 1
ATOM 1738 C C . PRO A 1 226 ? -4.753 14.168 21.974 1.00 95.06 226 PRO A C 1
ATOM 1740 O O . PRO A 1 226 ? -4.570 13.050 22.465 1.00 95.06 226 PRO A O 1
ATOM 1743 N N . THR A 1 227 ? -3.859 14.745 21.170 1.00 92.50 227 THR A N 1
ATOM 1744 C CA . THR A 1 227 ? -2.563 14.151 20.806 1.00 92.50 227 THR A CA 1
ATOM 1745 C C . THR A 1 227 ? -1.509 14.365 21.912 1.00 92.50 227 THR A C 1
ATOM 1747 O O . THR A 1 227 ? -1.605 15.340 22.662 1.00 92.50 227 THR A O 1
ATOM 1750 N N . PRO A 1 228 ? -0.501 13.475 22.063 1.00 93.88 228 PRO A N 1
ATOM 1751 C CA . PRO A 1 228 ? -0.288 12.215 21.344 1.00 93.88 228 PRO A CA 1
ATOM 1752 C C . PRO A 1 228 ? -1.216 11.089 21.834 1.00 93.88 228 PRO A C 1
ATOM 1754 O O . PRO A 1 228 ? -1.475 10.923 23.036 1.00 93.88 228 PRO A O 1
ATOM 1757 N N . ARG A 1 229 ? -1.720 10.297 20.883 1.00 95.62 229 ARG A N 1
ATOM 1758 C CA . ARG A 1 229 ? -2.753 9.268 21.112 1.00 95.62 229 ARG A CA 1
ATOM 1759 C C . ARG A 1 229 ? -2.472 7.916 20.462 1.00 95.62 229 ARG A C 1
ATOM 1761 O O . ARG A 1 229 ? -3.234 6.984 20.704 1.00 95.62 229 ARG A O 1
ATOM 1768 N N . ILE A 1 230 ? -1.387 7.796 19.704 1.00 96.12 230 ILE A N 1
ATOM 1769 C CA . ILE A 1 230 ? -0.875 6.537 19.158 1.00 96.12 230 ILE A CA 1
ATOM 1770 C C . ILE A 1 230 ? 0.571 6.400 19.627 1.00 96.12 230 ILE A C 1
ATOM 1772 O O . ILE A 1 230 ? 1.343 7.350 19.552 1.00 96.12 230 ILE A O 1
ATOM 1776 N N . PHE A 1 231 ? 0.936 5.222 20.118 1.00 95.81 231 PHE A N 1
ATOM 1777 C CA . PHE A 1 231 ? 2.260 4.928 20.652 1.00 95.81 231 PHE A CA 1
ATOM 1778 C C . PHE A 1 231 ? 2.753 3.605 20.066 1.00 95.81 231 PHE A C 1
ATOM 1780 O O . PHE A 1 231 ? 2.033 2.606 20.096 1.00 95.81 231 PHE A O 1
ATOM 1787 N N . ARG A 1 232 ? 3.976 3.591 19.525 1.00 95.56 232 ARG A N 1
ATOM 1788 C CA . ARG A 1 232 ? 4.623 2.384 18.988 1.00 95.56 232 ARG A CA 1
ATOM 1789 C C . ARG A 1 232 ? 5.551 1.781 20.041 1.00 95.56 232 ARG A C 1
ATOM 1791 O O . ARG A 1 232 ? 6.413 2.477 20.568 1.00 95.56 232 ARG A O 1
ATOM 1798 N N . LEU A 1 233 ? 5.404 0.486 20.294 1.00 94.75 233 LEU A N 1
ATOM 1799 C CA . LEU A 1 233 ? 6.274 -0.323 21.146 1.00 94.75 233 LEU A CA 1
ATOM 1800 C C . LEU A 1 233 ? 7.115 -1.215 20.228 1.00 94.75 233 LEU A C 1
ATOM 1802 O O . LEU A 1 233 ? 6.710 -2.317 19.860 1.00 94.75 233 LEU A O 1
ATOM 1806 N N . GLY A 1 234 ? 8.250 -0.679 19.770 1.00 90.81 234 GLY A N 1
ATOM 1807 C 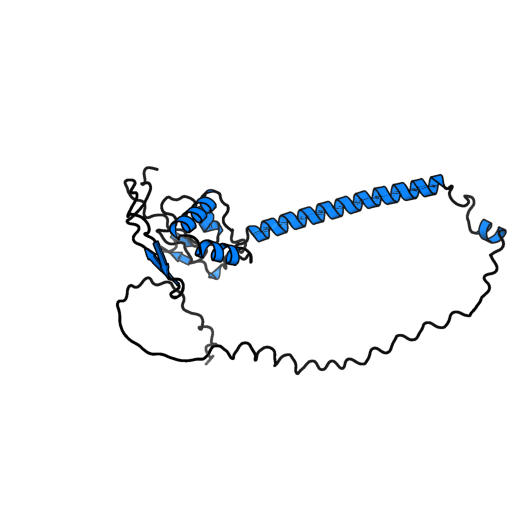CA . GLY A 1 234 ? 9.055 -1.297 18.711 1.00 90.81 234 GLY A CA 1
ATOM 1808 C C . GLY A 1 234 ? 9.616 -2.673 19.079 1.00 90.81 234 GLY A C 1
ATOM 1809 O O . GLY A 1 234 ? 9.595 -3.573 18.244 1.00 90.81 234 GLY A O 1
ATOM 1810 N N . GLU A 1 235 ? 10.067 -2.848 20.323 1.00 93.94 235 GLU A N 1
ATOM 1811 C CA . GLU A 1 235 ? 10.629 -4.116 20.817 1.00 93.94 235 GLU A CA 1
ATOM 1812 C C . GLU A 1 235 ? 9.575 -5.234 20.869 1.00 93.94 235 GLU A C 1
ATOM 1814 O O . GLU A 1 235 ? 9.864 -6.375 20.508 1.00 93.94 235 GLU A O 1
ATOM 1819 N N . ASP A 1 236 ? 8.335 -4.878 21.210 1.00 95.81 236 ASP A N 1
ATOM 1820 C CA . ASP A 1 236 ? 7.202 -5.804 21.317 1.00 95.81 236 ASP A CA 1
ATOM 1821 C C . ASP A 1 236 ? 6.441 -5.993 19.995 1.00 95.81 236 ASP A C 1
ATOM 1823 O O . ASP A 1 236 ? 5.483 -6.765 19.931 1.00 95.81 236 ASP A O 1
ATOM 1827 N N . ALA A 1 237 ? 6.835 -5.275 18.935 1.00 93.31 237 ALA A N 1
ATOM 1828 C CA . ALA A 1 237 ? 6.082 -5.169 17.685 1.00 93.31 237 ALA A CA 1
ATOM 1829 C C . ALA A 1 237 ? 4.591 -4.833 17.919 1.00 93.31 237 ALA A C 1
ATOM 1831 O O . ALA A 1 237 ? 3.704 -5.405 17.280 1.00 93.31 237 ALA A O 1
ATOM 1832 N N . ALA A 1 238 ? 4.321 -3.905 18.843 1.00 95.19 238 ALA A N 1
ATOM 1833 C CA . ALA A 1 238 ? 2.976 -3.557 19.293 1.00 95.19 238 ALA A CA 1
ATOM 1834 C C . ALA A 1 238 ? 2.663 -2.062 19.122 1.00 95.19 238 ALA A C 1
ATOM 1836 O O . ALA A 1 238 ? 3.550 -1.212 19.011 1.00 95.19 238 ALA A O 1
ATOM 1837 N N . ILE A 1 239 ? 1.369 -1.737 19.102 1.00 95.12 239 ILE A N 1
ATOM 1838 C CA . ILE A 1 239 ? 0.858 -0.364 19.044 1.00 95.12 239 ILE A CA 1
ATOM 1839 C C . ILE A 1 239 ? -0.222 -0.209 20.112 1.00 95.12 239 ILE A C 1
ATOM 1841 O O . ILE A 1 239 ? -1.131 -1.032 20.209 1.00 95.12 239 ILE A O 1
ATOM 1845 N N . VAL A 1 240 ? -0.143 0.872 20.885 1.00 96.12 240 VAL A N 1
ATOM 1846 C CA . VAL A 1 240 ? -1.186 1.292 21.826 1.00 96.12 240 VAL A CA 1
ATOM 1847 C C . VAL A 1 240 ? -1.837 2.550 21.274 1.00 96.12 240 VAL A C 1
ATOM 1849 O O . VAL A 1 240 ? -1.142 3.496 20.909 1.00 96.12 240 VAL A O 1
ATOM 1852 N N . ASN A 1 241 ? -3.167 2.581 21.213 1.00 95.31 241 ASN A N 1
ATOM 1853 C CA . ASN A 1 241 ? -3.897 3.755 20.754 1.00 95.31 241 ASN A CA 1
ATOM 1854 C C . ASN A 1 241 ? -5.031 4.126 21.712 1.00 95.31 241 ASN A C 1
ATOM 1856 O O . ASN A 1 241 ? -5.611 3.280 22.388 1.00 95.31 241 ASN A O 1
ATOM 1860 N N . ARG A 1 242 ? -5.332 5.418 21.749 1.00 95.69 242 ARG A N 1
ATOM 1861 C CA . ARG A 1 242 ? -6.456 6.015 22.466 1.00 95.69 242 ARG A CA 1
ATOM 1862 C C . ARG A 1 242 ? -7.112 7.068 21.582 1.00 95.69 242 ARG A C 1
ATOM 1864 O O . ARG A 1 242 ? -7.322 8.185 22.029 1.00 95.69 242 ARG A O 1
ATOM 1871 N N . CYS A 1 243 ? -7.376 6.756 20.314 1.00 92.12 243 CYS A N 1
ATOM 1872 C CA . CYS A 1 243 ? -7.787 7.766 19.333 1.00 92.12 243 CYS A CA 1
ATOM 1873 C C . CYS A 1 243 ? -9.188 8.343 19.584 1.00 92.12 243 CYS A C 1
ATOM 1875 O O . CYS A 1 243 ? -9.409 9.519 19.320 1.00 92.12 243 CYS A O 1
ATOM 1877 N N . GLY A 1 244 ? -10.112 7.542 20.128 1.00 93.12 244 GLY A N 1
ATOM 1878 C CA . GLY A 1 244 ? -11.472 7.992 20.442 1.00 93.12 244 GLY A CA 1
ATOM 1879 C C . GLY A 1 244 ? -12.332 8.259 19.203 1.00 93.12 244 GLY A C 1
ATOM 1880 O O . GLY A 1 244 ? -12.941 9.314 19.124 1.00 93.12 244 GLY A O 1
ATOM 1881 N N . PHE A 1 245 ? -12.352 7.326 18.241 1.00 90.81 245 PHE A N 1
ATOM 1882 C CA . PHE A 1 245 ? -13.195 7.385 17.032 1.00 90.81 245 PHE A CA 1
ATOM 1883 C C . PHE A 1 245 ? -13.096 8.695 16.227 1.00 90.81 245 PHE A C 1
ATOM 1885 O O . PHE A 1 245 ? -14.102 9.254 15.796 1.00 90.81 245 PHE A O 1
ATOM 1892 N N . ASN A 1 246 ? -11.874 9.183 15.999 1.00 91.44 246 ASN A N 1
ATOM 1893 C CA . ASN A 1 246 ? -11.673 10.319 15.106 1.00 91.44 246 ASN A CA 1
ATOM 1894 C C . ASN A 1 246 ? -12.072 9.958 13.662 1.00 91.44 246 ASN A C 1
ATOM 1896 O O . ASN A 1 246 ? -11.519 9.015 13.099 1.00 91.44 246 ASN A O 1
ATOM 1900 N N . SER A 1 247 ? -13.023 10.690 13.086 1.00 91.44 247 SER A N 1
ATOM 1901 C CA . SER A 1 247 ? -13.585 10.478 11.745 1.00 91.44 247 SER A CA 1
ATOM 1902 C C . SER A 1 247 ? -14.220 11.777 11.249 1.00 91.44 247 SER A C 1
ATOM 1904 O O . SER A 1 247 ? -14.708 12.570 12.054 1.00 91.44 247 SER A O 1
ATOM 1906 N N . ASP A 1 248 ? -14.261 11.976 9.935 1.00 91.31 248 ASP A N 1
ATOM 1907 C CA . ASP A 1 248 ? -14.869 13.162 9.323 1.00 91.31 248 ASP A CA 1
ATOM 1908 C C . ASP A 1 248 ? -16.401 13.090 9.201 1.00 91.31 248 ASP A C 1
ATOM 1910 O O . ASP A 1 248 ? -17.033 14.034 8.728 1.00 91.31 248 ASP A O 1
ATOM 1914 N N . GLY A 1 249 ? -17.009 11.996 9.664 1.00 88.31 249 GLY A N 1
ATOM 1915 C CA . GLY A 1 249 ? -18.446 11.773 9.559 1.00 88.31 249 GLY A CA 1
ATOM 1916 C C . GLY A 1 249 ? -18.853 11.138 8.226 1.00 88.31 249 GLY A C 1
ATOM 1917 O O . GLY A 1 249 ? -18.147 11.243 7.228 1.00 88.31 249 GLY A O 1
ATOM 1918 N N . ILE A 1 250 ? -20.018 10.488 8.193 1.00 89.06 250 ILE A N 1
ATOM 1919 C CA . ILE A 1 250 ? -20.538 9.804 6.991 1.00 89.06 250 ILE A CA 1
ATOM 1920 C C . ILE A 1 250 ? -21.060 10.764 5.910 1.00 89.06 250 ILE A C 1
ATOM 1922 O O . ILE A 1 250 ? -21.302 10.357 4.779 1.00 89.06 250 ILE A O 1
ATOM 1926 N N . ALA A 1 251 ? -21.301 12.026 6.270 1.00 86.94 251 ALA A N 1
ATOM 1927 C CA . ALA A 1 251 ? -21.840 13.032 5.358 1.00 86.94 251 ALA A CA 1
ATOM 1928 C C . ALA A 1 251 ? -20.782 13.648 4.423 1.00 86.94 251 ALA A C 1
ATOM 1930 O O . ALA A 1 251 ? -21.154 14.372 3.498 1.00 86.94 251 ALA A O 1
ATOM 1931 N N . LYS A 1 252 ? -19.495 13.405 4.693 1.00 75.56 252 LYS A N 1
ATOM 1932 C CA . LYS A 1 252 ? -18.375 13.811 3.841 1.00 75.56 252 LYS A CA 1
ATOM 1933 C C . LYS A 1 252 ? -18.180 12.804 2.710 1.00 75.56 252 LYS A C 1
ATOM 1935 O O . LYS A 1 252 ? -17.918 13.276 1.582 1.00 75.56 252 LYS A O 1
#

Nearest PDB structures (foldseek):
  4oqv-assembly1_A  TM=9.490E-01  e=4.984E-12  Homo sapiens
  4igh-assembly1_A  TM=9.222E-01  e=6.096E-12  Homo sapiens
  9bkm-assembly1_A  TM=9.120E-01  e=1.043E-11  Homo sapiens
  8yhr-assembly1_A  TM=8.675E-01  e=1.193E-11  Homo sapiens
  8vhl-assembly1_A  TM=8.527E-01  e=2.040E-11  Homo sapiens

Radius of gyration: 35.56 Å; Cα contacts (8 Å, |Δi|>4): 205; chains: 1; bounding box: 86×63×99 Å

Solvent-accessible surface area (backbone atoms only — not comparable to full-atom values): 15901 Å² total; per-residue (Å²): 145,78,84,86,78,91,81,86,87,85,82,85,88,74,91,72,94,71,94,79,79,89,82,84,86,89,81,90,78,95,84,83,90,73,74,84,70,59,72,68,63,67,71,72,76,79,71,82,70,78,77,67,78,80,71,73,76,77,74,72,76,79,70,73,81,75,72,74,77,67,76,72,57,68,68,59,53,56,66,70,43,58,100,76,65,80,77,52,70,67,57,52,50,52,50,51,50,52,49,50,53,51,48,52,52,52,50,52,49,52,49,52,50,52,50,52,52,47,53,52,50,51,53,49,50,67,32,32,61,85,27,81,61,51,66,55,52,50,59,55,44,69,76,42,59,61,62,63,37,48,52,53,51,48,54,30,23,54,66,65,66,51,39,30,45,83,72,79,76,55,79,86,46,45,40,66,41,79,97,57,76,43,73,30,61,31,87,49,59,45,60,60,65,68,44,31,77,66,59,31,58,66,34,48,40,41,48,62,33,38,43,70,40,68,7,62,63,30,82,60,62,34,86,41,49,73,83,87,33,58,46,79,40,75,92,76,77,43,73,52,72,55,48,62,67,45,18,74,19,71,85,108

Foldseek 3Di:
DDDDDDDPPDDDDDPDPDDDDDDDDDDDDDDDPPPVPPVVVPVPPPPPPPPDPPDPDPDDPPDPPDPPPPPDPVVVVDVVPPPPPDDDPVVVVVVVVVVVVVVVVVVVVVVVVVVVVVVVVVVLLQQAPPRPVVVVVVVVLVPDQVVVSLVVVLVCLLVLNHHFHPDQQDCVQWDAPPNRPDIFSHPAEADEPSAAAPSHQVSVVRNVHSGYDYHPADQAADQFDDPPFWDAPPVVRDIGGRRGRHHHHPVD

pLDDT: mean 75.6, std 24.9, range [26.38, 97.0]

Secondary structure (DSSP, 8-state):
-------------------------------SSSSSSSTTTSGGGS----------PPPPP---TT---PPPPHHHHHHHS-TT-SPPHHHHHHHHHHHHHHHHHHHHHHHHHHHHHHHHHHHHHHHBTT-THHHHHHHHHTTS-HHHHHHHHHHHHHTT-S-B--SPPPGGG-EEEGGGTEEESSS-EEPTTSSSS-SSHHHHHHTT-SEE---PPPSS-B--SPSP-EEEETTTTEEEE-----B--TT-